Protein AF-A0A7J2LC03-F1 (afdb_monomer)

Radius of gyration: 24.91 Å; Cα contacts (8 Å, |Δi|>4): 578; chains: 1; bounding box: 57×40×74 Å

Foldseek 3Di:
DPQAAAEEEEQQDLDLVLSLVLVVLLVLLPHQAYEDACNNCVNPNLVSLLVSCVSPVPGAYEYAVQAQAPLLVSLLSNLVSPHQEYEYELNHDLVSLLNNCVNCVVSNHAYEYEPEPPPCSLVSLLVSVVSVHQEYEQEYEPVNVVVVDDSLVVLLSNVVRDDHAYEYDYLDALQCLLSSVVSRHRYYYDYCQQSVDPRNSVRSNSNSCCNRVSHRDDDPPSDDDDDQVVVQVVLVVDDPVVVCVVVVNDDDDPPDDDPPPPDDADAAEQEFEEEAPPLPRLLVSLVVDQQRHHYHYHHPPDDDDSDDDVSVVSNVVRD

Secondary structure (DSSP, 8-state):
-PPPPEEEEE---S-HHHHHHHHHHHHHTT--EEEE-HHHHHHHTTHHHHHHHHH-TTSEEEEEEEE-S-HHHHHHHHHHTT-SEEEEETTS-HHHHHHHHHHHHHHT-EEEEE-TT-SSHHHHHHHHHHTT-SEEEEE--HHHHHTT--HHHHHHHHHTT--S-EEEESS--TTTHHHHHHTT-SEEEESHHHHTSS-HHHHHHHHHHHHHHT-----SSS----SHHHHHHHHHHS-HHHHHHHTTT-S--SS---SSSS------EEEEE--TT--HHHHHHHHHSPTT-EEEEE-TT-SSPS--HHHHHHHHHH-

Nearest PDB structures (foldseek):
  3ajx-assembly1_B  TM=9.442E-01  e=6.068E-20  Mycobacterium gastri
  3f4w-assembly1_B  TM=9.497E-01  e=1.502E-18  Salmonella enterica subsp. enterica serovar Typhimurium
  1kv8-assembly1_B  TM=9.244E-01  e=3.150E-17  Escherichia coli
  1xby-assembly1_A  TM=9.068E-01  e=1.534E-17  Escherichia coli
  1so4-assembly1_B  TM=9.036E-01  e=1.007E-16  Escherichia coli

Mean predicted aligned error: 7.52 Å

Solvent-accessible surface area (backbone atoms only — not comparable to full-atom values): 17228 Å² total; per-residue (Å²): 130,87,79,77,69,40,38,30,38,38,38,73,28,71,46,65,70,63,37,54,55,49,50,53,33,24,46,75,18,61,40,58,30,43,27,46,16,48,54,23,38,72,60,55,38,65,56,46,45,36,52,49,31,69,76,40,74,92,49,53,27,32,34,37,67,56,38,57,62,62,23,38,61,55,39,46,54,43,34,79,29,52,25,43,29,38,28,29,33,54,73,30,51,70,66,32,53,40,42,21,40,54,34,19,62,78,67,72,27,41,37,32,32,35,37,44,92,38,92,56,46,54,69,46,50,47,51,43,54,74,60,60,48,57,31,41,28,49,32,40,48,73,70,46,41,74,73,67,53,56,54,64,61,52,41,38,63,33,52,79,64,48,86,66,52,30,30,39,38,61,78,42,37,31,50,48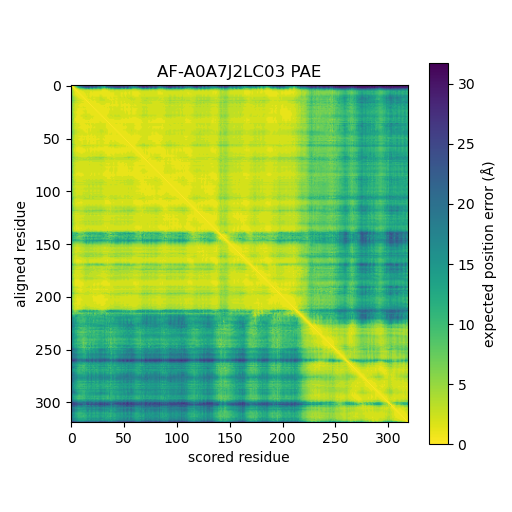,39,10,54,42,42,74,49,58,33,43,28,45,38,32,32,65,51,30,74,72,40,98,47,32,24,61,40,28,35,51,32,49,48,10,46,75,68,61,39,62,41,90,72,90,70,79,69,88,70,86,50,71,69,55,46,39,57,50,56,70,73,51,57,69,68,60,53,28,57,75,49,74,70,46,96,75,82,81,92,77,73,76,85,85,59,98,74,86,86,67,51,60,73,48,75,44,78,42,58,57,52,47,37,63,60,61,51,54,45,56,78,68,47,59,69,53,48,36,81,43,78,44,39,78,90,47,76,52,80,50,72,54,71,68,59,53,50,52,46,65,74,69,67

Structure (mmCIF, N/CA/C/O backbone):
data_AF-A0A7J2LC03-F1
#
_entry.id   AF-A0A7J2LC03-F1
#
loop_
_atom_site.group_PDB
_atom_site.id
_atom_site.type_symbol
_atom_site.label_atom_id
_atom_site.label_alt_id
_atom_site.label_comp_id
_atom_site.label_asym_id
_atom_site.label_entity_id
_atom_site.label_seq_id
_atom_site.pdbx_PDB_ins_code
_atom_site.Cartn_x
_atom_site.Cartn_y
_atom_site.Cartn_z
_atom_site.occupancy
_atom_site.B_iso_or_equiv
_atom_site.auth_seq_id
_atom_site.auth_comp_id
_atom_site.auth_asym_id
_atom_site.auth_atom_id
_atom_site.pdbx_PDB_model_num
ATOM 1 N N . MET A 1 1 ? 0.790 -9.195 28.779 1.00 36.09 1 MET A N 1
ATOM 2 C CA . MET A 1 1 ? 0.656 -10.021 27.559 1.00 36.09 1 MET A CA 1
ATOM 3 C C . MET A 1 1 ? 1.168 -9.187 26.401 1.00 36.09 1 MET A C 1
ATOM 5 O O . MET A 1 1 ? 0.648 -8.098 26.207 1.00 36.09 1 MET A O 1
ATOM 9 N N . THR A 1 2 ? 2.216 -9.620 25.704 1.00 47.66 2 THR A N 1
ATOM 10 C CA . THR A 1 2 ? 2.684 -8.946 24.484 1.00 47.66 2 THR A CA 1
ATOM 11 C C . THR A 1 2 ? 1.565 -9.006 23.441 1.00 47.66 2 THR A C 1
ATOM 13 O O . THR A 1 2 ? 1.059 -10.084 23.125 1.00 47.66 2 THR A O 1
ATOM 16 N N . LYS A 1 3 ? 1.089 -7.840 22.992 1.00 72.00 3 LYS A N 1
ATOM 17 C CA . LYS A 1 3 ? -0.001 -7.732 22.015 1.00 72.00 3 LYS A CA 1
ATOM 18 C C . LYS A 1 3 ? 0.497 -8.336 20.695 1.00 72.00 3 LYS A C 1
ATOM 20 O O . LYS A 1 3 ? 1.591 -8.003 20.252 1.00 72.00 3 LYS A O 1
ATOM 25 N N . LYS A 1 4 ? -0.248 -9.281 20.112 1.00 86.56 4 LYS A N 1
ATOM 26 C CA . LYS A 1 4 ? 0.136 -9.898 18.830 1.00 86.56 4 LYS A CA 1
ATOM 27 C C . LYS A 1 4 ? 0.029 -8.856 17.705 1.00 86.56 4 LYS A C 1
ATOM 29 O O . LYS A 1 4 ? -0.953 -8.112 17.714 1.00 86.56 4 LYS A O 1
ATOM 34 N N . PRO A 1 5 ? 0.972 -8.828 16.746 1.00 93.50 5 PRO A N 1
ATOM 35 C CA . PRO A 1 5 ? 0.904 -7.915 15.613 1.00 93.50 5 PRO A CA 1
ATOM 36 C C . PRO A 1 5 ? -0.294 -8.243 14.714 1.00 93.50 5 PRO A C 1
ATOM 38 O O . PRO A 1 5 ? -0.651 -9.413 14.507 1.00 93.50 5 PRO A O 1
ATOM 41 N N . ILE A 1 6 ? -0.894 -7.187 14.178 1.00 97.75 6 ILE A N 1
ATOM 42 C CA . ILE A 1 6 ? -2.095 -7.216 13.344 1.00 97.75 6 ILE A CA 1
ATOM 43 C C . ILE A 1 6 ? -1.678 -7.238 11.875 1.00 97.75 6 ILE A C 1
ATOM 45 O O . ILE A 1 6 ? -0.846 -6.444 11.447 1.00 97.75 6 ILE A O 1
ATOM 49 N N . LEU A 1 7 ? -2.258 -8.144 11.096 1.00 98.12 7 LEU A N 1
ATOM 50 C CA . LEU A 1 7 ? -2.158 -8.180 9.645 1.00 98.12 7 LEU A CA 1
ATOM 51 C C . LEU A 1 7 ? -3.421 -7.549 9.056 1.00 98.12 7 LEU A C 1
ATOM 53 O O . LEU A 1 7 ? -4.514 -8.114 9.148 1.00 98.12 7 LEU A O 1
ATOM 57 N N . GLN A 1 8 ? -3.248 -6.381 8.447 1.00 98.56 8 GLN A N 1
ATOM 58 C CA . GLN A 1 8 ? -4.288 -5.656 7.725 1.00 98.56 8 GLN A CA 1
ATOM 59 C C . GLN A 1 8 ? -4.117 -5.893 6.224 1.00 98.56 8 GLN A C 1
ATOM 61 O O . GLN A 1 8 ? -3.025 -5.715 5.682 1.00 98.56 8 GLN A O 1
ATOM 66 N N . VAL A 1 9 ? -5.190 -6.297 5.541 1.00 98.38 9 VAL A N 1
ATOM 67 C CA . VAL A 1 9 ? -5.164 -6.551 4.093 1.00 98.38 9 VAL A CA 1
ATOM 68 C C . VAL A 1 9 ? -5.850 -5.420 3.340 1.00 98.38 9 VAL A C 1
ATOM 70 O O . VAL A 1 9 ? -7.045 -5.193 3.521 1.00 98.38 9 VAL A O 1
ATOM 73 N N . ALA A 1 10 ? -5.091 -4.746 2.473 1.00 97.62 10 ALA A N 1
ATOM 74 C CA . ALA A 1 10 ? -5.561 -3.630 1.653 1.00 97.62 10 ALA A CA 1
ATOM 75 C C . ALA A 1 10 ? -6.234 -4.123 0.367 1.00 97.62 10 ALA A C 1
ATOM 77 O O . ALA A 1 10 ? -5.581 -4.654 -0.536 1.00 97.62 10 ALA A O 1
ATOM 78 N N . LEU A 1 11 ? -7.554 -3.944 0.276 1.00 97.31 11 LEU A N 1
ATOM 79 C CA . LEU A 1 11 ? -8.386 -4.354 -0.856 1.00 97.31 11 LEU A CA 1
ATOM 80 C C . LEU A 1 11 ? -8.409 -3.269 -1.946 1.00 97.31 11 LEU A C 1
ATOM 82 O O . LEU A 1 11 ? -9.456 -2.702 -2.260 1.00 97.31 11 LEU A O 1
ATOM 86 N N . ASP A 1 12 ? -7.250 -3.007 -2.553 1.00 94.38 12 ASP A N 1
ATOM 87 C CA . ASP A 1 12 ? -7.073 -2.032 -3.643 1.00 94.38 12 ASP A CA 1
ATOM 88 C C . ASP A 1 12 ? -7.632 -2.537 -4.986 1.00 94.38 12 ASP A C 1
ATOM 90 O O . ASP A 1 12 ? -6.906 -2.833 -5.940 1.00 94.38 12 ASP A O 1
ATOM 94 N N . PHE A 1 13 ? -8.955 -2.644 -5.062 1.00 94.12 13 PHE A N 1
ATOM 95 C CA . PHE A 1 13 ? -9.696 -3.051 -6.253 1.00 94.12 13 PHE A CA 1
ATOM 96 C C . PHE A 1 13 ? -10.533 -1.903 -6.807 1.00 94.12 13 PHE A C 1
ATOM 98 O O . PHE A 1 13 ? -10.858 -0.962 -6.103 1.00 94.12 13 PHE A O 1
ATOM 105 N N . LEU A 1 14 ? -10.937 -2.005 -8.072 1.00 94.75 14 LEU A N 1
ATOM 106 C CA . LEU A 1 14 ? -11.974 -1.134 -8.645 1.00 94.75 14 LEU A CA 1
ATOM 107 C C . LEU A 1 14 ? -13.354 -1.802 -8.668 1.00 94.75 14 LEU A C 1
ATOM 109 O O . LEU A 1 14 ? -14.336 -1.154 -9.000 1.00 94.75 14 LEU A O 1
ATOM 113 N N . ASN A 1 15 ? -13.416 -3.101 -8.371 1.00 96.12 15 ASN A N 1
ATOM 114 C CA . ASN A 1 15 ? -14.623 -3.909 -8.468 1.00 96.12 15 ASN A CA 1
ATOM 115 C C . ASN A 1 15 ? -14.920 -4.576 -7.124 1.00 96.12 15 ASN A C 1
ATOM 117 O O . ASN A 1 15 ? -14.110 -5.369 -6.630 1.00 96.12 15 ASN A O 1
ATOM 121 N N . LEU A 1 16 ? -16.102 -4.296 -6.579 1.00 96.38 16 LEU A N 1
ATOM 122 C CA . LEU A 1 16 ? -16.525 -4.783 -5.267 1.00 96.38 16 LEU A CA 1
ATOM 123 C C . LEU A 1 16 ? -16.596 -6.312 -5.163 1.00 96.38 16 LEU A C 1
ATOM 125 O O . LEU A 1 16 ? -16.153 -6.885 -4.170 1.00 96.38 16 LEU A O 1
ATOM 129 N N . HIS A 1 17 ? -17.101 -6.996 -6.192 1.00 96.75 17 HIS A N 1
ATOM 130 C CA . HIS A 1 17 ? -17.241 -8.456 -6.159 1.00 96.75 17 HIS A CA 1
ATOM 131 C C . HIS A 1 17 ? -15.881 -9.154 -6.005 1.00 96.75 17 HIS A C 1
ATOM 133 O O . HIS A 1 17 ? -15.729 -10.074 -5.202 1.00 96.75 17 HIS A O 1
ATOM 139 N N . ARG A 1 18 ? -14.863 -8.687 -6.740 1.00 96.25 18 ARG A N 1
ATOM 140 C CA . ARG A 1 18 ? -13.489 -9.193 -6.601 1.00 96.25 18 ARG A CA 1
ATOM 141 C C . ARG A 1 18 ? -12.902 -8.898 -5.222 1.00 96.25 18 ARG A C 1
ATOM 143 O O . ARG A 1 18 ? -12.261 -9.777 -4.654 1.00 96.25 18 ARG A O 1
ATOM 150 N N . ALA A 1 19 ? -13.152 -7.706 -4.679 1.00 97.62 19 ALA A N 1
ATOM 151 C CA . ALA A 1 19 ? -12.702 -7.345 -3.338 1.00 97.62 19 ALA A CA 1
ATOM 152 C C . ALA A 1 19 ? -13.296 -8.268 -2.261 1.00 97.62 19 ALA A C 1
ATOM 154 O O . ALA A 1 19 ? -12.553 -8.765 -1.421 1.00 97.62 19 ALA A O 1
ATOM 155 N N . ILE A 1 20 ? -14.602 -8.560 -2.317 1.00 98.12 20 ILE A N 1
ATOM 156 C CA . ILE A 1 20 ? -15.274 -9.458 -1.359 1.00 98.12 20 ILE A CA 1
ATOM 157 C C . ILE A 1 20 ? -14.731 -10.889 -1.460 1.00 98.12 20 ILE A C 1
ATOM 159 O O . ILE A 1 20 ? -14.470 -11.521 -0.434 1.00 98.12 20 ILE A O 1
ATOM 163 N N . GLN A 1 21 ? -14.527 -11.400 -2.678 1.00 97.62 21 GLN A N 1
ATOM 164 C CA . GLN A 1 21 ? -13.946 -12.731 -2.875 1.00 97.62 21 GLN A CA 1
ATOM 165 C C . GLN A 1 21 ? -12.546 -12.820 -2.253 1.00 97.62 21 GLN A C 1
ATOM 167 O O . GLN A 1 21 ? -12.267 -13.749 -1.496 1.00 97.62 21 GLN A O 1
ATOM 172 N N . LEU A 1 22 ? -11.691 -11.826 -2.508 1.00 97.75 22 LEU A N 1
ATOM 173 C CA . LEU A 1 22 ? -10.344 -11.815 -1.950 1.00 97.75 22 LEU A CA 1
ATOM 174 C C . LEU A 1 22 ? -10.340 -11.623 -0.431 1.00 97.75 22 LEU A C 1
ATOM 176 O O . LEU A 1 22 ? -9.562 -12.269 0.263 1.00 97.75 22 LEU A O 1
ATOM 180 N N . ALA A 1 23 ? -11.224 -10.780 0.099 1.00 98.19 23 ALA A N 1
ATOM 181 C CA . ALA A 1 23 ? -11.387 -10.591 1.536 1.00 98.19 23 ALA A CA 1
ATOM 182 C C . ALA A 1 23 ? -11.696 -11.916 2.250 1.00 98.19 23 ALA A C 1
ATOM 184 O O . ALA A 1 23 ? -11.106 -12.213 3.287 1.00 98.19 23 ALA A O 1
ATOM 185 N N . LYS A 1 24 ? -12.557 -12.755 1.659 1.00 98.31 24 LYS A N 1
ATOM 186 C CA . LYS A 1 24 ? -12.867 -14.091 2.186 1.00 98.31 24 LYS A CA 1
ATOM 187 C C . LYS A 1 24 ? -11.626 -14.985 2.245 1.00 98.31 24 LYS A C 1
ATOM 189 O O . LYS A 1 24 ? -11.410 -15.666 3.246 1.00 98.31 24 LYS A O 1
ATOM 194 N N . GLU A 1 25 ? -10.822 -14.993 1.186 1.00 98.19 25 GLU A N 1
ATOM 195 C CA . GLU A 1 25 ? -9.586 -15.783 1.112 1.00 98.19 25 GLU A CA 1
ATOM 196 C C . GLU A 1 25 ? -8.531 -15.281 2.104 1.00 98.19 25 GLU A C 1
ATOM 198 O O . GLU A 1 25 ? -7.936 -16.080 2.827 1.00 98.19 25 GLU A O 1
ATOM 203 N N . ALA A 1 26 ? -8.354 -13.964 2.200 1.00 98.12 26 ALA A N 1
ATOM 204 C CA . ALA A 1 26 ? -7.443 -13.330 3.145 1.00 98.12 26 ALA A CA 1
ATOM 205 C C . ALA A 1 26 ? -7.820 -13.641 4.603 1.00 98.12 26 ALA A C 1
ATOM 207 O O . ALA A 1 26 ? -6.971 -14.059 5.389 1.00 98.12 26 ALA A O 1
ATOM 208 N N . LEU A 1 27 ? -9.101 -13.526 4.968 1.00 98.38 27 LEU A N 1
ATOM 209 C CA . LEU A 1 27 ? -9.571 -13.897 6.307 1.00 98.38 27 LEU A CA 1
ATOM 210 C C . LEU A 1 27 ? -9.355 -15.384 6.600 1.00 98.38 27 LEU A C 1
ATOM 212 O O . LEU A 1 27 ? -8.884 -15.732 7.681 1.00 98.38 27 LEU A O 1
ATOM 216 N N . ALA A 1 28 ? -9.623 -16.265 5.631 1.00 98.00 28 ALA A N 1
ATOM 217 C CA . ALA A 1 28 ? -9.339 -17.694 5.773 1.00 98.00 28 ALA A CA 1
ATOM 218 C C . ALA A 1 28 ? -7.841 -17.983 5.974 1.00 98.00 28 ALA A C 1
ATOM 220 O O . ALA A 1 28 ? -7.495 -18.993 6.584 1.00 98.00 28 ALA A O 1
ATOM 221 N N . GLY A 1 29 ? -6.967 -17.100 5.481 1.00 97.06 29 GLY A N 1
ATOM 222 C CA . GLY A 1 29 ? -5.522 -17.176 5.672 1.00 97.06 29 GLY A CA 1
ATOM 223 C C . GLY A 1 29 ? -4.995 -16.484 6.933 1.00 97.06 29 GLY A C 1
ATOM 224 O O . GLY A 1 29 ? -3.791 -16.505 7.180 1.00 97.06 29 GLY A O 1
ATOM 225 N N . GLY A 1 30 ? -5.870 -15.886 7.747 1.00 97.31 30 GLY A N 1
ATOM 226 C CA . GLY A 1 30 ? -5.503 -15.288 9.032 1.00 97.31 30 GLY A CA 1
ATOM 227 C C . GLY A 1 30 ? -5.242 -13.781 9.009 1.00 97.31 30 GLY A C 1
ATOM 228 O O . GLY A 1 30 ? -4.534 -13.289 9.889 1.00 97.31 30 GLY A O 1
ATOM 229 N N . ALA A 1 31 ? -5.790 -13.051 8.031 1.00 98.00 31 ALA A N 1
ATOM 230 C CA . ALA A 1 31 ? -5.913 -11.596 8.129 1.00 98.00 31 ALA A CA 1
ATOM 231 C C . ALA A 1 31 ? -6.771 -11.215 9.347 1.00 98.00 31 ALA A C 1
ATOM 233 O O . ALA A 1 31 ? -7.794 -11.849 9.606 1.00 98.00 31 ALA A O 1
ATOM 234 N N . ASP A 1 32 ? -6.370 -10.176 10.079 1.00 98.38 32 ASP A N 1
ATOM 235 C CA . ASP A 1 32 ? -7.137 -9.687 11.227 1.00 98.38 32 ASP A CA 1
ATOM 236 C C . ASP A 1 32 ? -8.079 -8.556 10.797 1.00 98.38 32 ASP A C 1
ATOM 238 O O . ASP A 1 32 ? -9.241 -8.527 11.204 1.00 98.38 32 ASP A O 1
ATOM 242 N N . TRP A 1 33 ? -7.576 -7.625 9.977 1.00 98.62 33 TRP A N 1
ATOM 243 C CA . TRP A 1 33 ? -8.297 -6.429 9.535 1.00 98.62 33 TRP A CA 1
ATOM 244 C C . TRP A 1 33 ? -8.428 -6.397 8.013 1.00 98.62 33 TRP A C 1
ATOM 246 O O . TRP A 1 33 ? -7.519 -6.807 7.283 1.00 98.62 33 TRP A O 1
ATOM 256 N N . LEU A 1 34 ? -9.550 -5.864 7.534 1.00 98.75 34 LEU A N 1
ATOM 257 C CA . LEU A 1 34 ? -9.793 -5.619 6.116 1.00 98.75 34 LEU A CA 1
ATOM 258 C C . LEU A 1 34 ? -9.847 -4.121 5.856 1.00 98.75 34 LEU A C 1
ATOM 260 O O . LEU A 1 34 ? -10.650 -3.410 6.454 1.00 98.75 34 LEU A O 1
ATOM 264 N N . GLU A 1 35 ? -9.024 -3.651 4.933 1.00 98.75 35 GLU A N 1
ATOM 265 C CA . GLU A 1 35 ? -9.023 -2.263 4.501 1.00 98.75 35 GLU A CA 1
ATOM 266 C C . GLU A 1 35 ? -9.737 -2.132 3.156 1.00 98.75 35 GLU A C 1
ATOM 268 O O . GLU A 1 35 ? -9.350 -2.736 2.154 1.00 98.75 35 GLU A O 1
ATOM 273 N N . VAL A 1 36 ? -10.788 -1.317 3.136 1.00 98.62 36 VAL A N 1
ATOM 274 C CA . VAL A 1 36 ? -11.456 -0.870 1.916 1.00 98.62 36 VAL A CA 1
ATOM 275 C C . VAL A 1 36 ? -10.589 0.233 1.320 1.00 98.62 36 VAL A C 1
ATOM 277 O O . VAL A 1 36 ? -10.668 1.385 1.745 1.00 98.62 36 VAL A O 1
ATOM 280 N N . GLY A 1 37 ? -9.726 -0.146 0.377 1.00 97.31 37 GLY A N 1
ATOM 281 C CA . GLY A 1 37 ? -8.712 0.744 -0.187 1.00 97.31 37 GLY A CA 1
ATOM 282 C C . GLY A 1 37 ? -9.309 1.966 -0.891 1.00 97.31 37 GLY A C 1
ATOM 283 O O . GLY A 1 37 ? -10.418 1.908 -1.441 1.00 97.31 37 GLY A O 1
ATOM 284 N N . THR A 1 38 ? -8.546 3.064 -0.955 1.00 96.81 38 THR A N 1
ATOM 285 C CA . THR A 1 38 ? -8.964 4.293 -1.655 1.00 96.81 38 THR A CA 1
ATOM 286 C C . THR A 1 38 ? -9.511 4.046 -3.077 1.00 96.81 38 THR A C 1
ATOM 288 O O . THR A 1 38 ? -10.525 4.658 -3.426 1.00 96.81 38 THR A O 1
ATOM 291 N N . PRO A 1 39 ? -8.911 3.187 -3.938 1.00 96.62 39 PRO A N 1
ATOM 292 C CA . PRO A 1 39 ? -9.437 2.938 -5.285 1.00 96.62 39 PRO A CA 1
ATOM 293 C C . PRO A 1 39 ? -10.841 2.327 -5.278 1.00 96.62 39 PRO A C 1
ATOM 295 O O . PRO A 1 39 ? -11.667 2.682 -6.118 1.00 96.62 39 PRO A O 1
ATOM 298 N N . LEU A 1 40 ? -11.121 1.448 -4.313 1.00 97.94 40 LEU A N 1
ATOM 299 C CA . LEU A 1 40 ? -12.405 0.768 -4.203 1.00 97.94 40 LEU A CA 1
ATOM 300 C C . LEU A 1 40 ? -13.486 1.738 -3.741 1.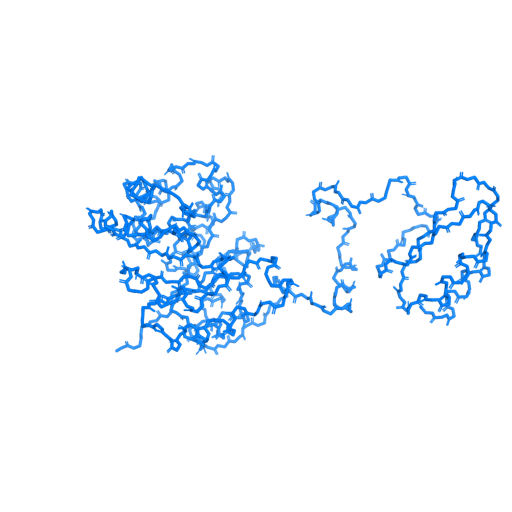00 97.94 40 LEU A C 1
ATOM 302 O O . LEU A 1 40 ? -14.552 1.804 -4.351 1.00 97.94 40 LEU A O 1
ATOM 306 N N . ILE A 1 41 ? -13.171 2.551 -2.729 1.00 98.50 41 ILE A N 1
ATOM 307 C CA . ILE A 1 41 ? -14.049 3.624 -2.250 1.00 98.50 41 ILE A CA 1
ATOM 308 C C . ILE A 1 41 ? -14.350 4.623 -3.371 1.00 98.50 41 ILE A C 1
ATOM 310 O O . ILE A 1 41 ? -15.496 5.022 -3.546 1.00 98.50 41 ILE A O 1
ATOM 314 N N . LYS A 1 42 ? -13.351 5.018 -4.166 1.00 98.06 42 LYS A N 1
ATOM 315 C CA . LYS A 1 42 ? -13.555 5.965 -5.276 1.00 98.06 42 LYS A CA 1
ATOM 316 C C . LYS A 1 42 ? -14.376 5.383 -6.426 1.00 98.06 42 LYS A C 1
ATOM 318 O O . LYS A 1 42 ? -15.052 6.139 -7.115 1.00 98.06 42 LYS A O 1
ATOM 323 N N . SER A 1 43 ? -14.304 4.071 -6.642 1.00 97.69 43 SER A N 1
ATOM 324 C CA . SER A 1 43 ? -15.034 3.383 -7.712 1.00 97.69 43 SER A CA 1
ATOM 325 C C . SER A 1 43 ? -16.495 3.108 -7.334 1.00 97.69 43 SER A C 1
ATOM 327 O O . SER A 1 43 ? -17.402 3.373 -8.116 1.00 97.69 43 SER A O 1
ATOM 329 N N . GLU A 1 44 ? -16.729 2.614 -6.115 1.00 97.94 44 GLU A N 1
ATOM 330 C CA . GLU A 1 44 ? -18.021 2.055 -5.676 1.00 97.94 44 GLU A CA 1
ATOM 331 C C . GLU A 1 44 ? -18.720 2.923 -4.607 1.00 97.94 44 GLU A C 1
ATOM 333 O O . GLU A 1 44 ? -19.844 2.647 -4.175 1.00 97.94 44 GLU A O 1
ATOM 338 N N . GLY A 1 45 ? -18.049 3.973 -4.131 1.00 97.94 45 GLY A N 1
ATOM 339 C CA . GLY A 1 45 ? -18.509 4.817 -3.036 1.00 97.94 45 GLY A CA 1
ATOM 340 C C . GLY A 1 45 ? -18.588 4.075 -1.700 1.00 97.94 45 GLY A C 1
ATOM 341 O O . GLY A 1 45 ? -17.989 3.023 -1.472 1.00 97.94 45 GLY A O 1
ATOM 342 N N . MET A 1 46 ? -19.401 4.618 -0.794 1.00 98.25 46 MET A N 1
ATOM 343 C CA . MET A 1 46 ? -19.611 4.050 0.544 1.00 98.25 46 MET A CA 1
ATOM 344 C C . MET A 1 46 ? -20.307 2.685 0.537 1.00 98.25 46 MET A C 1
ATOM 346 O O . MET A 1 46 ? -20.296 1.981 1.546 1.00 98.25 46 MET A O 1
ATOM 350 N N . SER A 1 47 ? -20.911 2.292 -0.589 1.00 98.19 47 SER A N 1
ATOM 351 C CA . SER A 1 47 ? -21.492 0.958 -0.749 1.00 98.19 47 SER A CA 1
ATOM 352 C C . SER A 1 47 ? -20.440 -0.140 -0.605 1.00 98.19 47 SER A C 1
ATOM 354 O O . SER A 1 47 ? -20.763 -1.197 -0.072 1.00 98.19 47 SER A O 1
ATOM 356 N N . ALA A 1 48 ? -19.177 0.123 -0.963 1.00 98.44 48 ALA A N 1
ATOM 357 C CA . ALA A 1 48 ? -18.094 -0.828 -0.726 1.00 98.44 48 ALA A CA 1
ATOM 358 C C . ALA A 1 48 ? -17.939 -1.175 0.762 1.00 98.44 48 ALA A C 1
ATOM 360 O O . ALA A 1 48 ? -17.867 -2.349 1.116 1.00 98.44 48 ALA A O 1
ATOM 361 N N . ILE A 1 49 ? -17.954 -0.164 1.637 1.00 98.75 49 ILE A N 1
ATOM 362 C CA . ILE A 1 49 ? -17.843 -0.357 3.090 1.00 98.75 49 ILE A CA 1
ATOM 363 C C . ILE A 1 49 ? -19.068 -1.119 3.614 1.00 98.75 49 ILE A C 1
ATOM 365 O O . ILE A 1 49 ? -18.912 -2.090 4.352 1.00 98.75 49 ILE A O 1
ATOM 369 N N . ARG A 1 50 ? -20.279 -0.740 3.177 1.00 98.75 50 ARG A N 1
ATOM 370 C CA . ARG A 1 50 ? -21.534 -1.378 3.621 1.00 98.75 50 ARG A CA 1
ATOM 371 C C . ARG A 1 50 ? -21.598 -2.856 3.257 1.00 98.75 50 ARG A C 1
ATOM 373 O O . ARG A 1 50 ? -21.944 -3.680 4.101 1.00 98.75 50 ARG A O 1
ATOM 380 N N . GLU A 1 51 ? -21.256 -3.201 2.020 1.00 98.69 51 GLU A N 1
ATOM 381 C CA . GLU A 1 51 ? -21.304 -4.590 1.561 1.00 98.69 51 GLU A CA 1
ATOM 382 C C . GLU A 1 51 ? -20.188 -5.438 2.184 1.00 98.69 51 GLU A C 1
ATOM 384 O O . GLU A 1 51 ? -20.435 -6.589 2.541 1.00 98.69 51 GLU A O 1
ATOM 389 N N . ILE A 1 52 ? -18.993 -4.877 2.414 1.00 98.50 52 ILE A N 1
ATOM 390 C CA . ILE A 1 52 ? -17.929 -5.578 3.152 1.00 98.50 52 ILE A CA 1
ATOM 391 C C . ILE A 1 52 ? -18.344 -5.796 4.614 1.00 98.50 52 ILE A C 1
ATOM 393 O O . ILE A 1 52 ? -18.212 -6.914 5.107 1.00 98.50 52 ILE A O 1
ATOM 397 N N . ARG A 1 53 ? -18.933 -4.798 5.292 1.00 98.62 53 ARG A N 1
ATOM 398 C CA . ARG A 1 53 ? -19.493 -4.966 6.649 1.00 98.62 53 ARG A CA 1
ATOM 399 C C . ARG A 1 53 ? -20.568 -6.043 6.690 1.00 98.62 53 ARG A C 1
ATOM 401 O O . ARG A 1 53 ? -20.566 -6.875 7.592 1.00 98.62 53 ARG A O 1
ATOM 408 N N . LYS A 1 54 ? -21.471 -6.056 5.711 1.00 98.56 54 LYS A N 1
ATOM 409 C CA . LYS A 1 54 ? -22.520 -7.074 5.601 1.00 98.56 54 LYS A CA 1
ATOM 410 C C . LYS A 1 54 ? -21.944 -8.478 5.402 1.00 98.56 54 LYS A C 1
ATOM 412 O O . LYS A 1 54 ? -22.450 -9.424 5.998 1.00 98.56 54 LYS A O 1
ATOM 417 N N . ALA A 1 55 ? -20.902 -8.618 4.583 1.00 98.31 55 ALA A N 1
ATOM 418 C CA . ALA A 1 55 ? -20.242 -9.897 4.334 1.00 98.31 55 ALA A CA 1
ATOM 419 C C . ALA A 1 55 ? -19.399 -10.381 5.530 1.00 98.31 55 ALA A C 1
ATOM 421 O O . ALA A 1 55 ? -19.322 -11.586 5.772 1.00 98.31 55 ALA A O 1
ATOM 422 N N . PHE A 1 56 ? -18.795 -9.459 6.287 1.00 98.25 56 PHE A N 1
ATOM 423 C CA . PHE A 1 56 ? -17.845 -9.752 7.365 1.00 98.25 56 PHE A CA 1
ATOM 424 C C . PHE A 1 56 ? -18.179 -8.962 8.650 1.00 98.25 56 PHE A C 1
ATOM 426 O O . PHE A 1 56 ? -17.418 -8.088 9.067 1.00 98.25 56 PHE A O 1
ATOM 433 N N . PRO A 1 57 ? -19.310 -9.262 9.321 1.00 97.81 57 PRO A N 1
ATOM 434 C CA . PRO A 1 57 ? -19.840 -8.434 10.410 1.00 97.81 57 PRO A CA 1
ATOM 435 C C . PRO A 1 57 ? -18.937 -8.358 11.645 1.00 97.81 57 PRO A C 1
ATOM 437 O O . PRO A 1 57 ? -18.975 -7.355 12.348 1.00 97.81 57 PRO A O 1
ATOM 440 N N . ASN A 1 58 ? -18.109 -9.378 11.884 1.00 96.75 58 ASN A N 1
ATOM 441 C CA . ASN A 1 58 ? -17.246 -9.488 13.068 1.00 96.75 58 ASN A CA 1
ATOM 442 C C . ASN A 1 58 ? -15.784 -9.099 12.800 1.00 96.75 58 ASN A C 1
ATOM 444 O O . ASN A 1 58 ? -14.929 -9.286 13.662 1.00 96.75 58 ASN A O 1
ATOM 448 N N . THR A 1 59 ? -15.481 -8.621 11.596 1.00 98.25 59 THR A N 1
ATOM 449 C CA . THR A 1 59 ? -14.125 -8.245 11.194 1.00 98.25 59 THR A CA 1
ATOM 450 C C . THR A 1 59 ? -13.935 -6.745 11.366 1.00 98.25 59 THR A C 1
ATOM 452 O O . THR A 1 59 ? -14.859 -5.977 11.100 1.00 98.25 59 THR A O 1
ATOM 455 N N . THR A 1 60 ? -12.741 -6.322 11.783 1.00 98.69 60 THR A N 1
ATOM 456 C CA . THR A 1 60 ? -12.398 -4.898 11.802 1.00 98.69 60 THR A CA 1
ATOM 457 C C . THR A 1 60 ? -12.264 -4.373 10.375 1.00 98.69 60 THR A C 1
ATOM 459 O O . THR A 1 60 ? -11.493 -4.921 9.581 1.00 98.69 60 THR A O 1
ATOM 462 N N . ILE A 1 61 ? -12.999 -3.310 10.059 1.00 98.88 61 ILE A N 1
ATOM 463 C CA . ILE A 1 61 ? -13.006 -2.671 8.744 1.00 98.88 61 ILE A CA 1
ATOM 464 C C . ILE A 1 61 ? -12.344 -1.305 8.831 1.00 98.88 61 ILE A C 1
ATOM 466 O O . ILE A 1 61 ? -12.801 -0.419 9.554 1.00 98.88 61 ILE A O 1
ATOM 470 N N . VAL A 1 62 ? -11.295 -1.133 8.035 1.00 98.88 62 VAL A N 1
ATOM 471 C CA . VAL A 1 62 ? -10.590 0.131 7.846 1.00 98.88 62 VAL A CA 1
ATOM 472 C C . VAL A 1 62 ? -11.086 0.773 6.553 1.00 98.88 62 VAL A C 1
ATOM 474 O O . VAL A 1 62 ? -11.054 0.148 5.497 1.00 98.88 62 VAL A O 1
ATOM 477 N N . ALA A 1 63 ? -11.567 2.009 6.612 1.00 98.75 63 ALA A N 1
ATOM 478 C CA . ALA A 1 63 ? -11.916 2.793 5.434 1.00 98.75 63 ALA A CA 1
ATOM 479 C C . ALA A 1 63 ? -10.746 3.704 5.062 1.00 98.75 63 ALA A C 1
ATOM 481 O O . ALA A 1 63 ? -10.488 4.703 5.738 1.00 98.75 63 ALA A O 1
ATOM 482 N N . ASP A 1 64 ? -10.057 3.384 3.967 1.00 98.38 64 ASP A N 1
ATOM 483 C CA . ASP A 1 64 ? -8.925 4.167 3.477 1.00 98.38 64 ASP A CA 1
ATOM 484 C C . ASP A 1 64 ? -9.395 5.388 2.670 1.00 98.38 64 ASP A C 1
ATOM 486 O O . ASP A 1 64 ? -9.196 5.498 1.455 1.00 98.38 64 ASP A O 1
ATOM 490 N N . MET A 1 65 ? -10.083 6.299 3.366 1.00 98.31 65 MET A N 1
ATOM 491 C CA . MET A 1 65 ? -10.687 7.504 2.792 1.00 98.31 65 MET A CA 1
ATOM 492 C C . MET A 1 65 ? -9.634 8.463 2.230 1.00 98.31 65 MET A C 1
ATOM 494 O O . MET A 1 65 ? -9.897 9.153 1.245 1.00 98.31 65 MET A O 1
ATOM 498 N N . LYS A 1 66 ? -8.436 8.489 2.837 1.00 97.19 66 LYS A N 1
ATOM 499 C CA . LYS A 1 66 ? -7.403 9.510 2.589 1.00 97.19 66 LYS A CA 1
ATOM 500 C C . LYS A 1 66 ? -7.990 10.917 2.661 1.00 97.19 66 LYS A C 1
ATOM 502 O O . LYS A 1 66 ? -7.698 11.770 1.821 1.00 97.19 66 LYS A O 1
ATOM 507 N N . THR A 1 67 ? -8.815 11.136 3.683 1.00 98.06 67 THR A N 1
ATOM 508 C CA . THR A 1 67 ? -9.459 12.418 3.950 1.00 98.06 67 THR A CA 1
ATOM 509 C C . THR A 1 67 ? -8.406 13.517 4.018 1.00 98.06 67 THR A C 1
ATOM 511 O O . THR A 1 67 ? -7.421 13.398 4.750 1.00 98.06 67 THR A O 1
ATOM 514 N N . MET A 1 68 ? -8.603 14.563 3.219 1.00 98.19 68 MET A N 1
ATOM 515 C CA . MET A 1 68 ? -7.714 15.728 3.153 1.00 98.19 68 MET A CA 1
ATOM 516 C C . MET A 1 68 ? -8.378 16.985 3.720 1.00 98.19 68 MET A C 1
ATOM 518 O O . MET A 1 68 ? -7.691 17.869 4.223 1.00 98.19 68 MET A O 1
ATOM 522 N N . ASP A 1 69 ? -9.705 17.048 3.647 1.00 97.31 69 ASP A N 1
ATOM 523 C CA . ASP A 1 69 ? -10.540 18.142 4.131 1.00 97.31 69 ASP A CA 1
ATOM 524 C C . ASP A 1 69 ? -11.883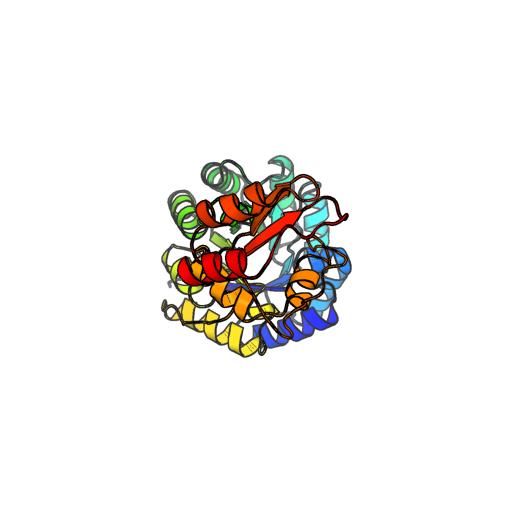 17.575 4.627 1.00 97.31 69 ASP A C 1
ATOM 526 O O . ASP A 1 69 ? -12.171 16.398 4.411 1.00 97.31 69 ASP A O 1
ATOM 530 N N . LEU A 1 70 ? -12.699 18.392 5.299 1.00 96.25 70 LEU A N 1
ATOM 531 C CA . LEU A 1 70 ? -14.024 18.020 5.811 1.00 96.25 70 LEU A CA 1
ATOM 532 C C . LEU A 1 70 ? -13.984 16.788 6.731 1.00 96.25 70 LEU A C 1
ATOM 534 O O . LEU A 1 70 ? -14.815 15.880 6.625 1.00 96.25 70 LEU A O 1
ATOM 538 N N . GLY A 1 71 ? -13.025 16.781 7.663 1.00 97.00 71 GLY A N 1
ATOM 539 C CA . GLY A 1 71 ? -12.696 15.641 8.522 1.00 97.00 71 GLY A CA 1
ATOM 540 C C . GLY A 1 71 ? -13.912 15.017 9.201 1.00 97.00 71 GLY A C 1
ATOM 541 O O . GLY A 1 71 ? -14.097 13.802 9.157 1.00 97.00 71 GLY A O 1
ATOM 542 N N . ARG A 1 72 ? -14.804 15.846 9.754 1.00 98.31 72 ARG A N 1
ATOM 543 C CA . ARG A 1 72 ? -16.048 15.365 10.366 1.00 98.31 72 ARG A CA 1
ATOM 544 C C . ARG A 1 72 ? -16.974 14.662 9.373 1.00 98.31 72 ARG A C 1
ATOM 546 O O . ARG A 1 72 ? -17.504 13.602 9.697 1.00 98.31 72 ARG A O 1
ATOM 553 N N . VAL A 1 73 ? -17.196 15.250 8.197 1.00 97.94 73 VAL A N 1
ATOM 554 C CA . VAL A 1 73 ? -18.175 14.753 7.217 1.00 97.94 73 VAL A CA 1
ATOM 555 C C . VAL A 1 73 ? -17.736 13.407 6.650 1.00 97.94 73 VAL A C 1
ATOM 557 O O . VAL A 1 73 ? -18.544 12.480 6.583 1.00 97.94 73 VAL A O 1
ATOM 560 N N . GLU A 1 74 ? -16.464 13.274 6.271 1.00 98.38 74 GLU A N 1
ATOM 561 C CA . GLU A 1 74 ? -15.958 12.023 5.703 1.00 98.38 74 GLU A CA 1
ATOM 562 C C . GLU A 1 74 ? -15.899 10.894 6.740 1.00 98.38 74 GLU A C 1
ATOM 564 O O . GLU A 1 74 ? -16.306 9.768 6.441 1.00 98.38 74 GLU A O 1
ATOM 569 N N . VAL A 1 75 ? -15.484 11.193 7.979 1.00 98.62 75 VAL A N 1
ATOM 570 C CA . VAL A 1 75 ? -15.481 10.209 9.075 1.00 98.62 75 VAL A CA 1
ATOM 571 C C . VAL A 1 75 ? -16.892 9.757 9.418 1.00 98.62 75 VAL A C 1
ATOM 573 O O . VAL A 1 75 ? -17.138 8.557 9.525 1.00 98.62 75 VAL A O 1
ATOM 576 N N . GLU A 1 76 ? -17.839 10.688 9.543 1.00 98.44 76 GLU A N 1
ATOM 577 C CA . GLU A 1 76 ? -19.242 10.361 9.791 1.00 98.44 76 GLU A CA 1
ATOM 578 C C . GLU A 1 76 ? -19.803 9.441 8.700 1.00 98.44 76 GLU A C 1
ATOM 580 O O . GLU A 1 76 ? -20.470 8.446 8.993 1.00 98.44 76 GLU A O 1
ATOM 585 N N . MET A 1 77 ? -19.517 9.756 7.437 1.00 98.25 77 MET A N 1
ATOM 586 C CA . MET A 1 77 ? -19.988 8.984 6.295 1.00 98.25 77 MET A CA 1
ATOM 587 C C . MET A 1 77 ? -19.428 7.554 6.296 1.00 98.25 77 MET A C 1
ATOM 589 O O . MET A 1 77 ? -20.184 6.599 6.073 1.00 98.25 77 MET A O 1
ATOM 593 N N . ALA A 1 78 ? -18.130 7.394 6.562 1.00 98.62 78 ALA A N 1
ATOM 594 C CA . ALA A 1 78 ? -17.469 6.094 6.614 1.00 98.62 78 ALA A CA 1
ATOM 595 C C . ALA A 1 78 ? -17.933 5.264 7.824 1.00 98.62 78 ALA A C 1
ATOM 597 O O . ALA A 1 78 ? -18.318 4.102 7.660 1.00 98.62 78 ALA A O 1
ATOM 598 N N . ALA A 1 79 ? -17.991 5.868 9.015 1.00 98.50 79 ALA A N 1
ATOM 599 C CA . ALA A 1 79 ? -18.417 5.204 10.247 1.00 98.50 79 ALA A CA 1
ATOM 600 C C . ALA A 1 79 ? -19.874 4.722 10.159 1.00 98.50 79 ALA A C 1
ATOM 602 O O . ALA A 1 79 ? -20.156 3.546 10.386 1.00 98.50 79 ALA A O 1
ATOM 603 N N . LYS A 1 80 ? -20.805 5.574 9.695 1.00 98.38 80 LYS A N 1
ATOM 604 C CA . LYS A 1 80 ? -22.211 5.181 9.450 1.00 98.38 80 LYS A CA 1
ATOM 605 C C . LYS A 1 80 ? -22.357 4.072 8.408 1.00 98.38 80 LYS A C 1
ATOM 607 O O . LYS A 1 80 ? -23.368 3.374 8.385 1.00 98.38 80 LYS A O 1
ATOM 612 N N . SER A 1 81 ? -21.372 3.922 7.527 1.00 98.56 81 SER A N 1
ATOM 613 C CA . SER A 1 81 ? -21.344 2.865 6.513 1.00 98.56 81 SER A CA 1
ATOM 614 C C . SER A 1 81 ? -20.756 1.549 7.037 1.00 98.56 81 SER A C 1
ATOM 616 O O . SER A 1 81 ? -20.825 0.546 6.330 1.00 98.56 81 SER A O 1
ATOM 618 N N . GLY A 1 82 ? -20.247 1.528 8.273 1.00 98.19 82 GLY A N 1
ATOM 619 C CA . GLY A 1 82 ? -19.781 0.328 8.966 1.00 98.19 82 GLY A CA 1
ATOM 620 C C . GLY A 1 82 ? -18.265 0.219 9.132 1.00 98.19 82 GLY A C 1
ATOM 621 O O . GLY A 1 82 ? -17.798 -0.877 9.443 1.00 98.19 82 GLY A O 1
ATOM 622 N N . ALA A 1 83 ? -17.504 1.294 8.906 1.00 98.69 83 ALA A N 1
ATOM 623 C CA . ALA A 1 83 ? -16.070 1.325 9.190 1.00 98.69 83 ALA A CA 1
ATOM 624 C C . ALA A 1 83 ? -15.808 1.458 10.699 1.00 98.69 83 ALA A C 1
ATOM 626 O O . ALA A 1 83 ? -16.426 2.293 11.356 1.00 98.69 83 ALA A O 1
ATOM 627 N N . ASP A 1 84 ? -14.867 0.672 11.224 1.00 98.81 84 ASP A N 1
ATOM 628 C CA . ASP A 1 84 ? -14.396 0.796 12.612 1.00 98.81 84 ASP A CA 1
ATOM 629 C C . ASP A 1 84 ? -13.236 1.791 12.715 1.00 98.81 84 ASP A C 1
ATOM 631 O O . ASP A 1 84 ? -13.060 2.459 13.729 1.00 98.81 84 ASP A O 1
ATOM 635 N N . ILE A 1 85 ? -12.432 1.886 11.652 1.00 98.88 85 ILE A N 1
ATOM 636 C CA . ILE A 1 85 ? -11.266 2.764 11.568 1.00 98.88 85 ILE A CA 1
ATOM 637 C C . ILE A 1 85 ? -11.364 3.571 10.275 1.00 98.88 85 ILE A C 1
ATOM 639 O O . ILE A 1 85 ? -11.685 3.017 9.224 1.00 98.88 85 ILE A O 1
ATOM 643 N N . VAL A 1 86 ? -11.071 4.870 10.329 1.00 98.81 86 VAL A N 1
ATOM 644 C CA . VAL A 1 86 ? -11.062 5.755 9.155 1.00 98.81 86 VAL A CA 1
ATOM 645 C C . VAL A 1 86 ? -9.672 6.359 8.968 1.00 98.81 86 VAL A C 1
ATOM 647 O O . VAL A 1 86 ? -9.102 6.911 9.913 1.00 98.81 86 VAL A O 1
ATOM 650 N N . CYS A 1 87 ? -9.125 6.252 7.753 1.00 98.50 87 CYS A N 1
ATOM 651 C CA . CYS A 1 87 ? -7.807 6.790 7.419 1.00 98.50 87 CYS A CA 1
ATOM 652 C C . CYS A 1 87 ? -7.869 8.237 6.919 1.00 98.50 87 CYS A C 1
ATOM 654 O O . CYS A 1 87 ? -8.618 8.560 5.994 1.00 98.50 87 CYS A O 1
ATOM 656 N N . ILE A 1 88 ? -6.993 9.079 7.459 1.00 98.44 88 ILE A N 1
ATOM 657 C CA . ILE A 1 88 ? -6.868 10.508 7.141 1.00 98.44 88 ILE A CA 1
ATOM 658 C C . ILE A 1 88 ? -5.436 10.796 6.717 1.00 98.44 88 ILE A C 1
ATOM 660 O O . ILE A 1 88 ? -4.502 10.197 7.245 1.00 98.44 88 ILE A O 1
ATOM 664 N N . LEU A 1 89 ? -5.232 11.717 5.780 1.00 98.44 89 LEU A N 1
ATOM 665 C CA . LEU A 1 89 ? -3.883 12.113 5.395 1.00 98.44 89 LEU A CA 1
ATOM 666 C C . LEU A 1 89 ? -3.236 12.964 6.488 1.00 98.44 89 LEU A C 1
ATOM 668 O O . LEU A 1 89 ? -3.779 13.969 6.934 1.00 98.44 89 LEU A O 1
ATOM 672 N N . GLY A 1 90 ? -2.004 12.628 6.854 1.00 97.75 90 GLY A N 1
ATOM 673 C CA . GLY A 1 90 ? -1.177 13.422 7.757 1.00 97.75 90 GLY A CA 1
ATOM 674 C C . GLY A 1 90 ? -0.814 14.787 7.178 1.00 97.75 90 GLY A C 1
ATOM 675 O O . GLY A 1 90 ? -0.449 15.682 7.937 1.00 97.75 90 GLY A O 1
ATOM 676 N N . ALA A 1 91 ? -0.945 14.968 5.864 1.00 97.06 91 ALA A N 1
ATOM 677 C CA . ALA A 1 91 ? -0.804 16.255 5.191 1.00 97.06 91 ALA A CA 1
ATOM 678 C C . ALA A 1 91 ? -2.021 17.188 5.370 1.00 97.06 91 ALA A C 1
ATOM 680 O O . ALA A 1 91 ? -1.900 18.373 5.068 1.00 97.06 91 ALA A O 1
ATOM 681 N N . ALA A 1 92 ? -3.163 16.683 5.854 1.00 98.06 92 ALA A N 1
ATOM 682 C CA . ALA A 1 92 ? -4.341 17.498 6.150 1.00 98.06 92 ALA A CA 1
ATOM 683 C C . ALA A 1 92 ? -4.064 18.513 7.270 1.00 98.06 92 ALA A C 1
ATOM 685 O O . ALA A 1 92 ? -3.124 18.349 8.057 1.00 98.06 92 ALA A O 1
ATOM 686 N N . ASP A 1 93 ? -4.896 19.550 7.364 1.00 97.94 93 ASP A N 1
ATOM 687 C CA . ASP A 1 93 ? -4.781 20.543 8.429 1.00 97.94 93 ASP A CA 1
ATOM 688 C C . ASP A 1 93 ? -5.050 19.925 9.814 1.00 97.94 93 ASP A C 1
ATOM 690 O O . ASP A 1 93 ? -5.758 18.923 9.961 1.00 97.94 93 ASP A O 1
ATOM 694 N N . ASP A 1 94 ? -4.472 20.520 10.860 1.00 98.31 94 ASP A N 1
ATOM 695 C CA . ASP A 1 94 ? -4.718 20.072 12.233 1.00 98.31 94 ASP A CA 1
ATOM 696 C C . ASP A 1 94 ? -6.198 20.160 12.611 1.00 98.31 94 ASP A C 1
ATOM 698 O O . ASP A 1 94 ? -6.679 19.308 13.360 1.00 98.31 94 ASP A O 1
ATOM 702 N N . SER A 1 95 ? -6.908 21.184 12.126 1.00 98.12 95 SER A N 1
ATOM 703 C CA . SER A 1 95 ? -8.339 21.361 12.379 1.00 98.12 95 SER A CA 1
ATOM 704 C C . SER A 1 95 ? -9.142 20.215 11.770 1.00 98.12 95 SER A C 1
ATOM 706 O O . SER A 1 95 ? -9.922 19.590 12.484 1.00 98.12 95 SER A O 1
ATOM 708 N N . THR A 1 96 ? -8.855 19.834 10.522 1.00 98.50 96 THR A N 1
ATOM 709 C CA . THR A 1 96 ? -9.450 18.668 9.854 1.00 98.50 96 THR A CA 1
ATOM 710 C C . THR A 1 96 ? -9.246 17.388 10.667 1.00 98.50 96 THR A C 1
ATOM 712 O O . THR A 1 96 ? -10.194 16.636 10.896 1.00 98.50 96 THR A O 1
ATOM 715 N N . ILE A 1 97 ? -8.022 17.138 11.143 1.00 98.62 97 ILE A N 1
ATOM 716 C CA . ILE A 1 97 ? -7.707 15.943 11.942 1.00 98.62 97 ILE A CA 1
ATOM 717 C C . ILE A 1 97 ? -8.406 15.991 13.305 1.00 98.62 97 ILE A C 1
ATOM 719 O O . ILE A 1 97 ? -8.939 14.981 13.757 1.00 98.62 97 ILE A O 1
ATOM 723 N N . SER A 1 98 ? -8.445 17.155 13.952 1.00 98.44 98 SER A N 1
ATOM 724 C CA . SER A 1 98 ? -9.101 17.326 15.254 1.00 98.44 98 SER A CA 1
ATOM 725 C C . SER A 1 98 ? -10.612 17.105 15.157 1.00 98.44 98 SER A C 1
ATOM 727 O O . SER A 1 98 ? -11.180 16.375 15.969 1.00 98.44 98 SER A O 1
ATOM 729 N N . GLU A 1 99 ? -11.260 17.670 14.135 1.00 98.31 99 GLU A N 1
ATOM 730 C CA . GLU A 1 99 ? -12.684 17.455 13.853 1.00 98.31 99 GLU A CA 1
ATOM 731 C C . GLU A 1 99 ? -12.995 15.989 13.560 1.00 98.31 99 GLU A C 1
ATOM 733 O O . GLU A 1 99 ? -14.017 15.463 14.002 1.00 98.31 99 GLU A O 1
ATOM 738 N N . ALA A 1 100 ? -12.109 15.319 12.830 1.00 98.56 100 ALA A N 1
ATOM 739 C CA . ALA A 1 100 ? -12.235 13.905 12.547 1.00 98.56 100 ALA A CA 1
ATOM 740 C C . ALA A 1 100 ? -12.104 13.028 13.799 1.00 98.56 100 ALA A C 1
ATOM 742 O O . ALA A 1 100 ? -12.911 12.120 13.987 1.00 98.56 100 ALA A O 1
ATOM 743 N N . VAL A 1 101 ? -11.135 13.312 14.676 1.00 98.62 101 VAL A N 1
ATOM 744 C CA . VAL A 1 101 ? -10.986 12.630 15.974 1.00 98.62 101 VAL A CA 1
ATOM 745 C C . VAL A 1 101 ? -12.236 12.831 16.832 1.00 98.62 101 VAL A C 1
ATOM 747 O O . VAL A 1 101 ? -12.708 11.897 17.480 1.00 98.62 101 VAL A O 1
ATOM 750 N N . GLU A 1 102 ? -12.810 14.033 16.833 1.00 98.44 102 GLU A N 1
ATOM 751 C CA . GLU A 1 102 ? -14.056 14.309 17.548 1.00 98.44 102 GLU A CA 1
ATOM 752 C C . GLU A 1 102 ? -15.247 13.544 16.945 1.00 98.44 102 GLU A C 1
ATOM 754 O O . GLU A 1 102 ? -16.030 12.927 17.669 1.00 98.44 102 GLU A O 1
ATOM 759 N N . ALA A 1 103 ? -15.370 13.523 15.615 1.00 98.31 103 ALA A N 1
ATOM 760 C CA . ALA A 1 103 ? -16.409 12.773 14.919 1.00 98.31 103 ALA A CA 1
ATOM 761 C C . ALA A 1 103 ? -16.297 11.263 15.176 1.00 98.31 103 ALA A C 1
ATOM 763 O O . ALA A 1 103 ? -17.305 10.615 15.450 1.00 98.31 103 ALA A O 1
ATOM 764 N N . ALA A 1 104 ? -15.085 10.712 15.156 1.00 98.31 104 ALA A N 1
ATOM 765 C CA . ALA A 1 104 ? -14.833 9.300 15.418 1.00 98.31 104 ALA A CA 1
ATOM 766 C C . ALA A 1 104 ? -15.349 8.882 16.804 1.00 98.31 104 ALA A C 1
ATOM 768 O O . ALA A 1 104 ? -16.090 7.903 16.912 1.00 98.31 104 ALA A O 1
ATOM 769 N N . LYS A 1 105 ? -15.091 9.694 17.840 1.00 97.62 105 LYS A N 1
ATOM 770 C CA . LYS A 1 105 ? -15.619 9.474 19.199 1.00 97.62 105 LYS A CA 1
ATOM 771 C C . LYS A 1 105 ? -17.147 9.440 19.242 1.00 97.62 105 LYS A C 1
ATOM 773 O O . LYS A 1 105 ? -17.709 8.598 19.937 1.00 97.62 105 LYS A O 1
ATOM 778 N N . ASN A 1 106 ? -17.818 10.308 18.484 1.00 98.06 106 ASN A N 1
ATOM 779 C CA . ASN A 1 106 ? -19.285 10.362 18.443 1.00 98.06 106 ASN A CA 1
ATOM 780 C C . ASN A 1 106 ? -19.910 9.119 17.793 1.00 98.06 106 ASN A C 1
ATOM 782 O O . ASN A 1 106 ? -21.033 8.751 18.136 1.00 98.06 106 ASN A O 1
ATOM 786 N N . TYR A 1 107 ? -19.199 8.487 16.858 1.00 96.81 107 TYR A N 1
ATOM 787 C CA . TYR A 1 107 ? -19.694 7.340 16.094 1.00 96.81 107 TYR A CA 1
ATOM 788 C C . TYR A 1 107 ? -19.083 5.997 16.518 1.00 96.81 107 TYR A C 1
ATOM 790 O O . TYR A 1 107 ? -19.426 4.972 15.934 1.00 96.81 107 TYR A O 1
ATOM 798 N N . GLY A 1 108 ? -18.215 5.981 17.535 1.00 96.56 108 GLY A N 1
ATOM 799 C CA . GLY A 1 108 ?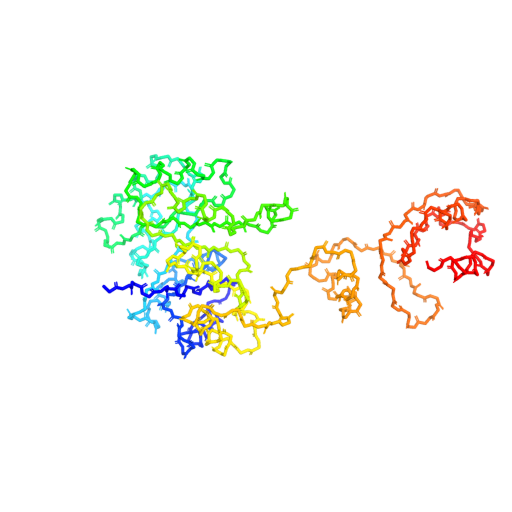 -17.541 4.766 17.998 1.00 96.56 108 GLY A CA 1
ATOM 800 C C . GLY A 1 108 ? -16.508 4.219 17.007 1.00 96.56 108 GLY A C 1
ATOM 801 O O . GLY A 1 108 ? -16.240 3.022 17.017 1.00 96.56 108 GLY A O 1
ATOM 802 N N . ALA A 1 109 ? -15.954 5.084 16.157 1.00 98.12 109 ALA A N 1
ATOM 803 C CA . ALA A 1 109 ? -14.867 4.761 15.240 1.00 98.12 109 ALA A CA 1
ATOM 804 C C . ALA A 1 109 ? -13.521 5.253 15.796 1.00 98.12 109 ALA A C 1
ATOM 806 O O . ALA A 1 109 ? -13.470 6.019 16.761 1.00 98.12 109 ALA A O 1
ATOM 807 N N . GLN A 1 110 ? -12.432 4.837 15.160 1.00 98.75 110 GLN A N 1
ATOM 808 C CA . GLN A 1 110 ? -11.068 5.261 15.474 1.00 98.75 110 GLN A CA 1
ATOM 809 C C . GLN A 1 110 ? -10.401 5.915 14.261 1.00 98.75 110 GLN A C 1
ATOM 811 O O . GLN A 1 110 ? -10.760 5.640 13.113 1.00 98.75 110 GLN A O 1
ATOM 816 N N . ILE A 1 111 ? -9.406 6.768 14.501 1.00 98.75 111 ILE A N 1
ATOM 817 C CA . ILE A 1 111 ? -8.678 7.474 13.445 1.00 98.75 111 ILE A CA 1
ATOM 818 C C . ILE A 1 111 ? -7.285 6.888 13.253 1.00 98.75 111 ILE A C 1
ATOM 820 O O . ILE A 1 111 ? -6.464 6.860 14.171 1.00 98.75 111 ILE A O 1
ATOM 824 N N . MET A 1 112 ? -6.995 6.497 12.014 1.00 98.81 112 MET A N 1
ATOM 825 C CA . MET A 1 112 ? -5.641 6.216 11.555 1.00 98.81 112 MET A CA 1
ATOM 826 C C . MET A 1 112 ? -5.155 7.374 10.686 1.00 98.81 112 MET A C 1
ATOM 828 O O . MET A 1 112 ? -5.844 7.785 9.759 1.00 98.81 112 MET A O 1
ATOM 832 N N . VAL A 1 113 ? -3.967 7.911 10.953 1.00 98.69 113 VAL A N 1
ATOM 833 C CA . VAL A 1 113 ? -3.384 8.962 10.109 1.00 98.69 113 VAL A CA 1
ATOM 834 C C . VAL A 1 113 ? -2.241 8.408 9.269 1.00 98.69 113 VAL A C 1
ATOM 836 O O . VAL A 1 113 ? -1.235 7.945 9.802 1.00 98.69 113 VAL A O 1
ATOM 839 N N . ASP A 1 114 ? -2.397 8.482 7.949 1.00 97.88 114 ASP A N 1
ATOM 840 C CA . ASP A 1 114 ? -1.406 8.095 6.948 1.00 97.88 114 ASP A CA 1
ATOM 841 C C . ASP A 1 114 ? -0.431 9.253 6.697 1.00 97.88 114 ASP A C 1
ATOM 843 O O . ASP A 1 114 ? -0.798 10.285 6.137 1.00 97.88 114 ASP A O 1
ATOM 847 N N . ILE A 1 115 ? 0.829 9.091 7.104 1.00 96.19 115 ILE A N 1
ATOM 848 C CA . ILE A 1 115 ? 1.875 10.115 6.946 1.00 96.19 115 ILE A CA 1
ATOM 849 C C . ILE A 1 115 ? 2.598 10.059 5.586 1.00 96.19 115 ILE A C 1
ATOM 851 O O . ILE A 1 115 ? 3.690 10.617 5.447 1.00 96.19 115 ILE A O 1
ATOM 855 N N . ILE A 1 116 ? 2.000 9.426 4.572 1.00 93.00 116 ILE A N 1
ATOM 856 C CA . ILE A 1 116 ? 2.486 9.469 3.189 1.00 93.00 116 ILE A CA 1
ATOM 857 C C . ILE A 1 116 ? 2.717 10.913 2.721 1.00 93.00 116 ILE A C 1
ATOM 859 O O . ILE A 1 116 ? 1.891 11.801 2.932 1.00 93.00 116 ILE A O 1
ATOM 863 N N . ASN A 1 117 ? 3.852 11.145 2.052 1.00 89.75 117 ASN A N 1
ATOM 864 C CA . ASN A 1 117 ? 4.249 12.452 1.508 1.00 89.75 117 ASN A CA 1
ATOM 865 C C . ASN A 1 117 ? 4.295 13.616 2.522 1.00 89.75 117 ASN A C 1
ATOM 867 O O . ASN A 1 117 ? 4.247 14.775 2.121 1.00 89.75 117 ASN A O 1
ATOM 871 N N . VAL A 1 118 ? 4.425 13.339 3.821 1.00 93.12 118 VAL A N 1
ATOM 872 C CA . VAL A 1 118 ? 4.698 14.375 4.825 1.00 93.12 118 VAL A CA 1
ATOM 873 C C . VAL A 1 118 ? 6.194 14.707 4.834 1.00 93.12 118 VAL A C 1
ATOM 875 O O . VAL A 1 118 ? 7.019 13.808 4.975 1.00 93.12 118 VAL A O 1
ATOM 878 N N . ASP A 1 119 ? 6.550 15.993 4.748 1.00 88.81 119 ASP A N 1
ATOM 879 C CA . ASP A 1 119 ? 7.953 16.444 4.671 1.00 88.81 119 ASP A CA 1
ATOM 880 C C . ASP A 1 119 ? 8.790 16.092 5.912 1.00 88.81 119 ASP A C 1
ATOM 882 O O . ASP A 1 119 ? 9.938 15.667 5.801 1.00 88.81 119 ASP A O 1
ATOM 886 N N . ASN A 1 120 ? 8.229 16.273 7.114 1.00 93.88 120 ASN A N 1
ATOM 887 C CA . ASN A 1 120 ? 8.875 15.903 8.377 1.00 93.88 120 ASN A CA 1
ATOM 888 C C . ASN A 1 120 ? 8.005 14.890 9.141 1.00 93.88 120 ASN A C 1
ATOM 890 O O . ASN A 1 120 ? 7.251 15.276 10.046 1.00 93.88 120 ASN A O 1
ATOM 894 N N . PRO A 1 121 ? 8.075 13.601 8.763 1.00 94.12 121 PRO A N 1
ATOM 895 C CA . PRO A 1 121 ? 7.174 12.570 9.269 1.00 94.12 121 PRO A CA 1
ATOM 896 C C . PRO A 1 121 ? 7.321 12.341 10.777 1.00 94.12 121 PRO A C 1
ATOM 898 O O . PRO A 1 121 ? 6.314 12.211 11.468 1.00 94.12 121 PRO A O 1
ATOM 901 N N . VAL A 1 122 ? 8.544 12.392 11.320 1.00 95.62 122 VAL A N 1
ATOM 902 C CA . VAL A 1 122 ? 8.800 12.211 12.761 1.00 95.62 122 VAL A CA 1
ATOM 903 C C . VAL A 1 122 ? 8.166 13.333 13.583 1.00 95.62 122 VAL A C 1
ATOM 905 O O . VAL A 1 122 ? 7.424 13.078 14.532 1.00 95.62 122 VAL A O 1
ATOM 908 N N . LYS A 1 123 ? 8.390 14.598 13.197 1.00 97.69 123 LYS A N 1
ATOM 909 C CA . LYS A 1 123 ? 7.767 15.743 13.879 1.00 97.69 123 LYS A CA 1
ATOM 910 C C . LYS A 1 123 ? 6.244 15.694 13.764 1.00 97.69 123 LYS A C 1
ATOM 912 O O . LYS A 1 123 ? 5.547 16.041 14.720 1.00 97.69 123 LYS A O 1
ATOM 917 N N . ARG A 1 124 ? 5.725 15.281 12.603 1.00 97.94 124 ARG A N 1
ATOM 918 C CA . ARG A 1 124 ? 4.285 15.149 12.385 1.00 97.94 124 ARG A CA 1
ATOM 919 C C . ARG A 1 124 ? 3.689 14.064 13.274 1.00 97.94 124 ARG A C 1
ATOM 921 O O . ARG A 1 124 ? 2.700 14.355 13.931 1.00 97.94 124 ARG A O 1
ATOM 928 N N . ALA A 1 125 ? 4.313 12.894 13.380 1.00 97.81 125 ALA A N 1
ATOM 929 C CA . ALA A 1 125 ? 3.858 11.799 14.234 1.00 97.81 125 ALA A CA 1
ATOM 930 C C . ALA A 1 125 ? 3.656 12.233 15.698 1.00 97.81 125 ALA A C 1
ATOM 932 O O . ALA A 1 125 ? 2.575 12.051 16.253 1.00 97.81 125 ALA A O 1
ATOM 933 N N . VAL A 1 126 ? 4.640 12.924 16.287 1.00 98.12 126 VAL A N 1
ATOM 934 C CA . VAL A 1 126 ? 4.540 13.466 17.661 1.00 98.12 126 VAL A CA 1
ATOM 935 C C . VAL A 1 126 ? 3.376 1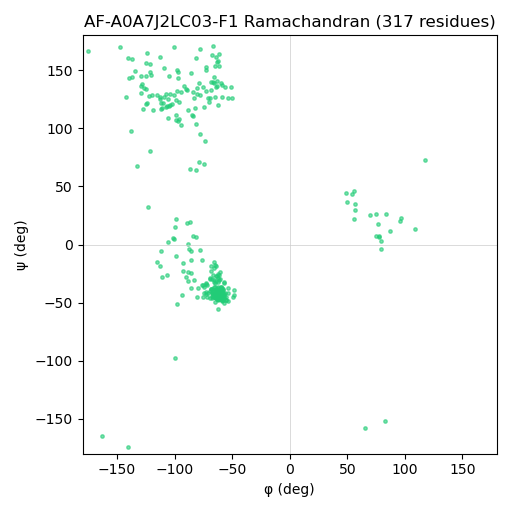4.448 17.810 1.00 98.12 126 VAL A C 1
ATOM 937 O O . VAL A 1 126 ? 2.730 14.523 18.853 1.00 98.12 126 VAL A O 1
ATOM 940 N N . LYS A 1 127 ? 3.106 15.244 16.773 1.00 98.25 127 LYS A N 1
ATOM 941 C CA . LYS A 1 127 ? 1.990 16.191 16.776 1.00 98.25 127 LYS A CA 1
ATOM 942 C C . LYS A 1 127 ? 0.642 15.473 16.677 1.00 98.25 127 LYS A C 1
ATOM 944 O O . LYS A 1 127 ? -0.275 15.848 17.394 1.00 98.25 127 LYS A O 1
ATOM 949 N N . LEU A 1 128 ? 0.538 14.448 15.832 1.00 98.38 128 LEU A N 1
ATOM 950 C CA . LEU A 1 128 ? -0.678 13.649 15.647 1.00 98.38 128 LEU A CA 1
ATOM 951 C C . LEU A 1 128 ? -1.094 12.931 16.934 1.00 98.38 128 LEU A C 1
ATOM 953 O O . LEU A 1 128 ? -2.268 12.961 17.290 1.00 98.38 128 LEU A O 1
ATOM 957 N N . GLU A 1 129 ? -0.134 12.377 17.678 1.00 98.06 129 GLU A N 1
ATOM 958 C CA . GLU A 1 129 ? -0.400 11.779 18.992 1.00 98.06 129 GLU A CA 1
ATOM 959 C C . GLU A 1 129 ? -1.041 12.792 19.959 1.00 98.06 129 GLU A C 1
ATOM 961 O O . GLU A 1 129 ? -2.032 12.488 20.620 1.00 98.06 129 GLU A O 1
ATOM 966 N N . LYS A 1 130 ? -0.553 14.040 19.979 1.00 98.00 130 LYS A N 1
ATOM 967 C CA . LYS A 1 130 ? -1.131 15.116 20.808 1.00 98.00 130 LYS A CA 1
ATOM 968 C C . LYS A 1 130 ? -2.535 15.540 20.374 1.00 98.00 130 LYS A C 1
ATOM 970 O O . LYS A 1 130 ? -3.283 16.043 21.206 1.00 98.00 130 LYS A O 1
ATOM 975 N N . LEU A 1 131 ? -2.887 15.354 19.101 1.00 97.88 131 LEU A N 1
ATOM 976 C CA . LEU A 1 131 ? -4.235 15.619 18.580 1.00 97.88 131 LEU A CA 1
ATOM 977 C C . LEU A 1 131 ? -5.233 14.500 18.931 1.00 97.88 131 LEU A C 1
ATOM 979 O O . LEU A 1 131 ? -6.424 14.645 18.670 1.00 97.88 131 LEU A O 1
ATOM 983 N N . GLY A 1 132 ? -4.776 13.407 19.552 1.00 97.44 132 GLY A N 1
ATOM 984 C CA . GLY A 1 132 ? -5.636 12.306 19.986 1.00 97.44 132 GLY A CA 1
ATOM 985 C C . GLY A 1 132 ? -5.952 11.293 18.888 1.00 97.44 132 GLY A C 1
ATOM 986 O O . GLY A 1 132 ? -6.995 10.651 18.948 1.00 97.44 132 GLY A O 1
ATOM 987 N N . VAL A 1 133 ? -5.074 11.170 17.892 1.00 98.19 133 VAL A N 1
ATOM 988 C CA . VAL A 1 133 ? -5.132 10.122 16.864 1.00 98.19 133 VAL A CA 1
ATOM 989 C C . VAL A 1 133 ? -4.896 8.744 17.494 1.00 98.19 133 VAL A C 1
ATOM 991 O O . VAL A 1 133 ? -4.006 8.596 18.331 1.00 98.19 133 VAL A O 1
ATOM 994 N N . ASP A 1 134 ? -5.655 7.730 17.068 1.00 98.56 134 ASP A N 1
ATOM 995 C CA . ASP A 1 134 ? -5.546 6.365 17.597 1.00 98.56 134 ASP A CA 1
ATOM 996 C C . ASP A 1 134 ? -4.371 5.580 16.996 1.00 98.56 134 ASP A C 1
ATOM 998 O O . ASP A 1 134 ? -3.732 4.800 17.699 1.00 98.56 134 ASP A O 1
ATOM 1002 N N . TYR A 1 135 ? -4.087 5.774 15.702 1.00 98.50 135 TYR A N 1
ATOM 1003 C CA . TYR A 1 135 ? -3.055 5.039 14.961 1.00 98.50 135 TYR A CA 1
ATOM 1004 C C . TYR A 1 135 ? -2.272 5.952 14.016 1.00 98.50 135 TYR A C 1
ATOM 1006 O O . TYR A 1 135 ? -2.851 6.807 13.345 1.00 98.50 135 TYR A O 1
ATOM 1014 N N . ILE A 1 136 ? -0.968 5.718 13.866 1.00 98.50 136 ILE A N 1
ATOM 1015 C CA . ILE A 1 136 ? -0.161 6.365 12.816 1.00 98.50 136 ILE A CA 1
ATOM 1016 C C . ILE A 1 136 ? 0.292 5.308 11.817 1.00 98.50 136 ILE A C 1
ATOM 1018 O O . ILE A 1 136 ? 0.912 4.320 12.197 1.00 98.50 136 ILE A O 1
ATOM 1022 N N . CYS A 1 137 ? 0.021 5.534 10.534 1.00 97.75 137 CYS A N 1
ATOM 1023 C CA . CYS A 1 137 ? 0.472 4.683 9.443 1.00 97.75 137 CYS A CA 1
ATOM 1024 C C . CYS A 1 137 ? 1.717 5.269 8.774 1.00 97.75 137 CYS A C 1
ATOM 1026 O O . CYS A 1 137 ? 1.643 6.245 8.026 1.00 97.75 137 CYS A O 1
ATOM 1028 N N . VAL A 1 138 ? 2.865 4.636 9.024 1.00 95.69 138 VAL A N 1
ATOM 1029 C CA . VAL A 1 138 ? 4.140 4.885 8.350 1.00 95.69 138 VAL A CA 1
ATOM 1030 C C . VAL A 1 138 ? 4.067 4.303 6.942 1.00 95.69 138 VAL A C 1
ATOM 1032 O O . VAL A 1 138 ? 4.392 3.141 6.695 1.00 95.69 138 VAL A O 1
ATOM 1035 N N . HIS A 1 139 ? 3.595 5.120 6.008 1.00 90.88 139 HIS A N 1
ATOM 1036 C CA . HIS A 1 139 ? 3.449 4.747 4.612 1.00 90.88 139 HIS A CA 1
ATOM 1037 C C . HIS A 1 139 ? 4.502 5.458 3.769 1.00 90.88 139 HIS A C 1
ATOM 1039 O O . HIS A 1 139 ? 4.517 6.683 3.660 1.00 90.88 139 HIS A O 1
ATOM 1045 N N . VAL A 1 140 ? 5.366 4.678 3.123 1.00 81.25 140 VAL A N 1
ATOM 1046 C CA . VAL A 1 140 ? 6.280 5.212 2.111 1.00 81.25 140 VAL A CA 1
ATOM 1047 C C . VAL A 1 140 ? 5.785 4.788 0.737 1.00 81.25 140 VAL A C 1
ATOM 1049 O O . VAL A 1 140 ? 5.857 3.608 0.369 1.00 81.25 140 VAL A O 1
ATOM 1052 N N . GLY A 1 141 ? 5.276 5.760 -0.023 1.00 76.31 141 GLY A N 1
ATOM 1053 C CA . GLY A 1 141 ? 4.764 5.541 -1.373 1.00 76.31 141 GLY A CA 1
ATOM 1054 C C . GLY A 1 141 ? 5.841 5.023 -2.333 1.00 76.31 141 GLY A C 1
ATOM 1055 O O . GLY A 1 141 ? 7.041 5.125 -2.073 1.00 76.31 141 GLY A O 1
ATOM 1056 N N . VAL A 1 142 ? 5.424 4.478 -3.480 1.00 69.19 142 VAL A N 1
ATOM 1057 C CA . VAL A 1 142 ? 6.357 3.946 -4.494 1.00 69.19 142 VAL A CA 1
ATOM 1058 C C . VAL A 1 142 ? 7.379 5.003 -4.924 1.00 69.19 142 VAL A C 1
ATOM 1060 O O . VAL A 1 142 ? 8.573 4.712 -4.933 1.00 69.19 142 VAL A O 1
ATOM 1063 N N . ASP A 1 143 ? 6.930 6.232 -5.176 1.00 70.25 143 ASP A N 1
ATOM 1064 C CA . ASP A 1 143 ? 7.793 7.333 -5.614 1.00 70.25 143 ASP A CA 1
ATOM 1065 C C . ASP A 1 143 ? 8.806 7.761 -4.540 1.00 70.25 143 ASP A C 1
ATOM 1067 O O . ASP A 1 143 ? 9.955 8.069 -4.853 1.00 70.25 143 ASP A O 1
ATOM 1071 N N . GLN A 1 144 ? 8.418 7.748 -3.260 1.00 70.38 144 GLN A N 1
ATOM 1072 C CA . GLN A 1 144 ? 9.323 8.077 -2.151 1.00 70.38 144 GLN A CA 1
ATOM 1073 C C . GLN A 1 144 ? 10.402 7.001 -1.973 1.00 70.38 144 GLN A C 1
ATOM 1075 O O . GLN A 1 144 ? 11.568 7.331 -1.767 1.00 70.38 144 GLN A O 1
ATOM 1080 N N . GLN A 1 145 ? 10.048 5.723 -2.139 1.00 69.69 145 GLN A N 1
ATOM 1081 C CA . GLN A 1 145 ? 11.034 4.637 -2.127 1.00 69.69 145 GLN A CA 1
ATOM 1082 C C . GLN A 1 145 ? 12.003 4.741 -3.311 1.00 69.69 145 GLN A C 1
ATOM 1084 O O . GLN A 1 145 ? 13.195 4.501 -3.145 1.00 69.69 145 GLN A O 1
ATOM 1089 N N . MET A 1 146 ? 11.531 5.160 -4.493 1.00 67.62 146 MET A N 1
ATOM 1090 C CA . MET A 1 146 ? 12.412 5.442 -5.639 1.00 67.62 146 MET A CA 1
ATOM 1091 C C . MET A 1 146 ? 13.390 6.593 -5.367 1.00 67.62 146 MET A C 1
ATOM 1093 O O . MET A 1 146 ? 14.483 6.610 -5.924 1.00 67.62 146 MET A O 1
ATOM 1097 N N . ARG A 1 147 ? 13.031 7.530 -4.482 1.00 70.50 147 ARG A N 1
ATOM 1098 C CA . ARG A 1 147 ? 13.920 8.597 -3.992 1.00 70.50 147 ARG A CA 1
ATOM 1099 C C . ARG A 1 147 ? 14.822 8.155 -2.829 1.00 70.50 147 ARG A C 1
ATOM 1101 O O . ARG A 1 147 ? 15.511 8.993 -2.258 1.00 70.50 147 ARG A O 1
ATOM 1108 N N . GLY A 1 148 ? 14.831 6.866 -2.479 1.00 72.50 148 GLY A N 1
ATOM 1109 C CA . GLY A 1 148 ? 15.711 6.292 -1.459 1.00 72.50 148 GLY A CA 1
ATOM 1110 C C . GLY A 1 148 ? 15.181 6.354 -0.024 1.00 72.50 148 GLY A C 1
ATOM 1111 O O . GLY A 1 148 ? 15.943 6.098 0.905 1.00 72.50 148 GLY A O 1
ATOM 1112 N N . VAL A 1 149 ? 13.902 6.686 0.186 1.00 75.69 149 VAL A N 1
ATOM 1113 C CA . VAL A 1 149 ? 13.298 6.658 1.527 1.00 75.69 149 VAL A CA 1
ATOM 1114 C C . VAL A 1 149 ? 13.054 5.206 1.951 1.00 75.69 149 VAL A C 1
ATOM 1116 O O . VAL A 1 149 ? 12.274 4.498 1.312 1.00 75.69 149 VAL A O 1
ATOM 1119 N N . ASP A 1 150 ? 13.703 4.775 3.035 1.00 81.75 150 ASP A N 1
ATOM 1120 C CA . ASP A 1 150 ? 13.514 3.446 3.624 1.00 81.75 150 ASP A CA 1
ATOM 1121 C C . ASP A 1 150 ? 12.367 3.461 4.660 1.00 81.75 150 ASP A C 1
ATOM 1123 O O . ASP A 1 150 ? 12.488 4.132 5.693 1.00 81.75 150 ASP A O 1
ATOM 1127 N N . PRO A 1 151 ? 11.258 2.730 4.424 1.00 84.50 151 PRO A N 1
ATOM 1128 C CA . PRO A 1 151 ? 10.134 2.668 5.358 1.00 84.50 151 PRO A CA 1
ATOM 1129 C C . PRO A 1 151 ? 10.488 2.061 6.719 1.00 84.50 151 PRO A C 1
ATOM 1131 O O . PRO A 1 151 ? 9.907 2.467 7.723 1.00 84.50 151 PRO A O 1
ATOM 1134 N N . LEU A 1 152 ? 11.424 1.108 6.779 1.00 87.56 152 LEU A N 1
ATOM 1135 C CA . LEU A 1 152 ? 11.783 0.428 8.026 1.00 87.56 152 LEU A CA 1
ATOM 1136 C C . LEU A 1 152 ? 12.584 1.345 8.950 1.00 87.56 152 LEU A C 1
ATOM 1138 O O . LEU A 1 152 ? 12.322 1.395 10.149 1.00 87.56 152 LEU A O 1
ATOM 1142 N N . LYS A 1 153 ? 13.508 2.124 8.381 1.00 89.56 153 LYS A N 1
ATOM 1143 C CA . LYS A 1 153 ? 14.254 3.136 9.131 1.00 89.56 153 LYS A CA 1
ATOM 1144 C C . LYS A 1 153 ? 13.328 4.225 9.677 1.00 89.56 153 LYS A C 1
ATOM 1146 O O . LYS A 1 153 ? 13.434 4.605 10.837 1.00 89.56 153 LYS A O 1
ATOM 1151 N N . LEU A 1 154 ? 12.390 4.702 8.856 1.00 91.38 154 LEU A N 1
ATOM 1152 C CA . LEU A 1 154 ? 11.433 5.716 9.295 1.00 91.38 154 LEU A CA 1
ATOM 1153 C C . LEU A 1 154 ? 10.525 5.202 10.425 1.00 91.38 154 LEU A C 1
ATOM 1155 O O . LEU A 1 154 ? 10.218 5.945 11.355 1.00 91.38 154 LEU A O 1
ATOM 1159 N N . LEU A 1 155 ? 10.103 3.936 10.352 1.00 94.56 155 LEU A N 1
ATOM 1160 C CA . LEU A 1 155 ? 9.333 3.292 11.414 1.00 94.56 155 LEU A CA 1
ATOM 1161 C C . LEU A 1 155 ? 10.095 3.308 12.747 1.00 94.56 155 LEU A C 1
ATOM 1163 O O . LEU A 1 155 ? 9.517 3.705 13.756 1.00 94.56 155 LEU A O 1
ATOM 1167 N N . GLU A 1 156 ? 11.374 2.922 12.737 1.00 94.25 156 GLU A N 1
ATOM 1168 C CA . GLU A 1 156 ? 12.237 2.919 13.926 1.00 94.25 156 GLU A CA 1
ATOM 1169 C C . GLU A 1 156 ? 12.349 4.325 14.540 1.00 94.25 156 GLU A C 1
ATOM 1171 O O . GLU A 1 156 ? 12.065 4.513 15.724 1.00 94.25 156 GLU A O 1
ATOM 1176 N N . GLU A 1 157 ? 12.636 5.341 13.717 1.00 94.62 157 GLU A N 1
ATOM 1177 C CA . GLU A 1 157 ? 12.736 6.738 14.164 1.00 94.62 157 GLU A CA 1
ATOM 1178 C C . GLU A 1 157 ? 11.431 7.260 14.792 1.00 94.62 157 GLU A C 1
ATOM 1180 O O . GLU A 1 157 ? 11.463 8.015 15.766 1.00 94.62 157 GLU A O 1
ATOM 1185 N N . ILE A 1 158 ? 10.269 6.876 14.251 1.00 96.00 158 ILE A N 1
ATOM 1186 C CA . ILE A 1 158 ? 8.965 7.288 14.791 1.00 96.00 158 ILE A CA 1
ATOM 1187 C C . ILE A 1 158 ? 8.643 6.529 16.078 1.00 96.00 158 ILE A C 1
ATOM 1189 O O . ILE A 1 158 ? 8.157 7.141 17.033 1.00 96.00 158 ILE A O 1
ATOM 1193 N N . ARG A 1 159 ? 8.927 5.223 16.135 1.00 95.88 159 ARG A N 1
ATOM 1194 C CA . ARG A 1 159 ? 8.646 4.372 17.301 1.00 95.88 159 ARG A CA 1
ATOM 1195 C C . ARG A 1 159 ? 9.311 4.887 18.572 1.00 95.88 159 ARG A C 1
ATOM 1197 O O . ARG A 1 159 ? 8.708 4.774 19.637 1.00 95.88 159 ARG A O 1
ATOM 1204 N N . GLU A 1 160 ? 10.492 5.496 18.464 1.00 95.69 160 GLU A N 1
ATOM 1205 C CA . GLU A 1 160 ? 11.193 6.136 19.585 1.00 95.69 160 GLU A CA 1
ATOM 1206 C C . GLU A 1 160 ? 10.508 7.406 20.122 1.00 95.69 160 GLU A C 1
ATOM 1208 O O . GLU A 1 160 ? 10.836 7.870 21.216 1.00 95.69 160 GLU A O 1
ATOM 1213 N N . LYS A 1 161 ? 9.612 8.030 19.346 1.00 97.00 161 LYS A N 1
ATOM 1214 C CA . LYS A 1 161 ? 9.053 9.361 19.642 1.00 97.00 161 LYS A CA 1
ATOM 1215 C C . LYS A 1 161 ? 7.572 9.361 19.990 1.00 97.00 161 LYS A C 1
ATOM 1217 O O . LYS A 1 161 ? 7.117 10.350 20.559 1.00 97.00 161 LYS A O 1
ATOM 1222 N N . VAL A 1 162 ? 6.840 8.303 19.652 1.00 96.38 162 VAL A N 1
ATOM 1223 C CA . VAL A 1 162 ? 5.406 8.171 19.946 1.00 96.38 162 VAL A CA 1
ATOM 1224 C C . VAL A 1 162 ? 5.130 6.893 20.724 1.00 96.38 162 VAL A C 1
ATOM 1226 O O . VAL A 1 162 ? 5.902 5.939 20.655 1.00 96.38 162 VAL A O 1
ATOM 1229 N N . SER A 1 163 ? 4.028 6.865 21.466 1.00 95.94 163 SER A N 1
ATOM 1230 C CA . SER A 1 163 ? 3.566 5.722 22.264 1.00 95.94 163 SER A CA 1
ATOM 1231 C C . SER A 1 163 ? 2.359 5.020 21.643 1.00 95.94 163 SER A C 1
ATOM 1233 O O . SER A 1 163 ? 2.199 3.815 21.841 1.00 95.94 163 SER A O 1
ATOM 1235 N N . ILE A 1 164 ? 1.548 5.725 20.851 1.00 97.00 164 ILE A N 1
ATOM 1236 C CA . ILE A 1 164 ? 0.402 5.125 20.155 1.00 97.00 164 ILE A CA 1
ATOM 1237 C C . ILE A 1 164 ? 0.815 4.027 19.153 1.00 97.00 164 ILE A C 1
ATOM 1239 O O . ILE A 1 164 ? 1.978 3.981 18.729 1.00 97.00 164 ILE A O 1
ATOM 1243 N N . PRO A 1 165 ? -0.101 3.103 18.801 1.00 97.69 165 PRO A N 1
ATOM 1244 C CA . PRO A 1 165 ? 0.215 2.013 17.890 1.00 97.69 1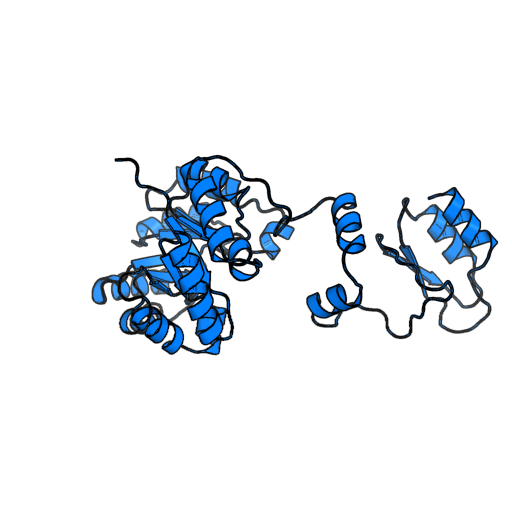65 PRO A CA 1
ATOM 1245 C C . PRO A 1 165 ? 0.605 2.491 16.486 1.00 97.69 165 PRO A C 1
ATOM 1247 O O . PRO A 1 165 ? -0.004 3.408 15.925 1.00 97.69 165 PRO A O 1
ATOM 1250 N N . LEU A 1 166 ? 1.604 1.823 15.906 1.00 97.81 166 LEU A N 1
ATOM 1251 C CA . LEU A 1 166 ? 2.130 2.132 14.579 1.00 97.81 166 LEU A CA 1
ATOM 1252 C C . LEU A 1 166 ? 1.725 1.077 13.552 1.00 97.81 166 LEU A C 1
ATOM 1254 O O . LEU A 1 166 ? 1.940 -0.120 13.746 1.00 97.81 166 LEU A O 1
ATOM 1258 N N . ALA A 1 167 ? 1.188 1.542 12.430 1.00 97.69 167 ALA A N 1
ATOM 1259 C CA . ALA A 1 167 ? 1.020 0.758 11.222 1.00 97.69 167 ALA A CA 1
ATOM 1260 C C . ALA A 1 167 ? 2.165 1.033 10.240 1.00 97.69 167 ALA A C 1
ATOM 1262 O O . ALA A 1 167 ? 2.702 2.139 10.204 1.00 97.69 167 ALA A O 1
ATOM 1263 N N . ILE A 1 168 ? 2.523 0.051 9.417 1.00 95.75 168 ILE A N 1
ATOM 1264 C CA . ILE A 1 168 ? 3.458 0.231 8.300 1.00 95.75 168 ILE A CA 1
ATOM 1265 C C . ILE A 1 168 ? 2.836 -0.258 6.994 1.00 95.75 168 ILE A C 1
ATOM 1267 O O . ILE A 1 168 ? 2.259 -1.346 6.933 1.00 95.75 168 ILE A O 1
ATOM 1271 N N . ALA A 1 169 ? 2.992 0.545 5.943 1.00 92.94 169 ALA A N 1
ATOM 1272 C CA . ALA A 1 169 ? 2.509 0.261 4.598 1.00 92.94 169 ALA A CA 1
ATOM 1273 C C . ALA A 1 169 ? 3.566 0.617 3.541 1.00 92.94 169 ALA A C 1
ATOM 1275 O O . ALA A 1 169 ? 4.460 1.436 3.762 1.00 92.94 169 ALA A O 1
ATOM 1276 N N . GLY A 1 170 ? 3.433 0.026 2.351 1.00 84.12 170 GLY A N 1
ATOM 1277 C CA . GLY A 1 170 ? 4.268 0.362 1.192 1.00 84.12 170 GLY A CA 1
ATOM 1278 C C . GLY A 1 170 ? 5.128 -0.796 0.691 1.00 84.12 170 GLY A C 1
ATOM 1279 O O . GLY A 1 170 ? 6.351 -0.784 0.801 1.00 84.12 170 GLY A O 1
ATOM 1280 N N . GLY A 1 171 ? 4.503 -1.786 0.049 1.00 81.75 171 GLY A N 1
ATOM 1281 C CA . GLY A 1 171 ? 5.225 -2.898 -0.586 1.00 81.75 171 GLY A CA 1
ATOM 1282 C C . GLY A 1 171 ? 5.780 -3.941 0.386 1.00 81.75 171 GLY A C 1
ATOM 1283 O O . GLY A 1 171 ? 6.763 -4.601 0.058 1.00 81.75 171 GLY A O 1
ATOM 1284 N N . ILE A 1 172 ? 5.158 -4.088 1.558 1.00 88.81 172 ILE A N 1
ATOM 1285 C CA . ILE A 1 172 ? 5.499 -5.134 2.524 1.00 88.81 172 ILE A CA 1
ATOM 1286 C C . ILE A 1 172 ? 5.155 -6.522 1.955 1.00 88.81 172 ILE A C 1
ATOM 1288 O O . ILE A 1 172 ? 4.136 -6.698 1.283 1.00 88.81 172 ILE A O 1
ATOM 1292 N N . ASN A 1 173 ? 6.023 -7.503 2.204 1.00 89.12 173 ASN A N 1
ATOM 1293 C CA . ASN A 1 173 ? 5.880 -8.894 1.774 1.00 89.12 173 ASN A CA 1
ATOM 1294 C C . ASN A 1 173 ? 6.353 -9.856 2.887 1.00 89.12 173 ASN A C 1
ATOM 1296 O O . ASN A 1 173 ? 6.688 -9.426 3.990 1.00 89.12 173 ASN A O 1
ATOM 1300 N N . SER A 1 174 ? 6.402 -11.162 2.612 1.00 87.38 174 SER A N 1
ATOM 1301 C CA . SER A 1 174 ? 6.793 -12.185 3.597 1.00 87.38 174 SER A CA 1
ATOM 1302 C C . SER A 1 174 ? 8.243 -12.092 4.096 1.00 87.38 174 SER A C 1
ATOM 1304 O O . SER A 1 174 ? 8.563 -12.664 5.136 1.00 87.38 174 SER A O 1
ATOM 1306 N N . GLU A 1 175 ? 9.127 -11.392 3.380 1.00 87.12 175 GLU A N 1
ATOM 1307 C CA . GLU A 1 175 ? 10.511 -11.159 3.808 1.00 87.12 175 GLU A CA 1
ATOM 1308 C C . GLU A 1 175 ? 10.616 -9.930 4.720 1.00 87.12 175 GLU A C 1
ATOM 1310 O O . GLU A 1 175 ? 11.366 -9.953 5.694 1.00 87.12 175 GLU A O 1
ATOM 1315 N N . THR A 1 176 ? 9.847 -8.873 4.441 1.00 89.38 176 THR A N 1
ATOM 1316 C CA . THR A 1 176 ? 9.934 -7.597 5.170 1.00 89.38 176 THR A CA 1
ATOM 1317 C C . THR A 1 176 ? 8.965 -7.485 6.347 1.00 89.38 176 THR A C 1
ATOM 1319 O O . THR A 1 176 ? 9.249 -6.746 7.287 1.00 89.38 176 THR A O 1
ATOM 1322 N N . ALA A 1 177 ? 7.864 -8.246 6.356 1.00 91.75 177 ALA A N 1
ATOM 1323 C CA . ALA A 1 177 ? 6.855 -8.191 7.418 1.00 91.75 177 ALA A CA 1
ATOM 1324 C C . ALA A 1 177 ? 7.416 -8.560 8.802 1.00 91.75 177 ALA A C 1
ATOM 1326 O O . ALA A 1 177 ? 7.103 -7.900 9.788 1.00 91.75 177 ALA A O 1
ATOM 1327 N N . ALA A 1 178 ? 8.286 -9.573 8.877 1.00 91.88 178 ALA A N 1
ATOM 1328 C CA . ALA A 1 178 ? 8.942 -9.960 10.127 1.00 91.88 178 ALA A CA 1
ATOM 1329 C C . ALA A 1 178 ? 9.810 -8.821 10.687 1.00 91.88 178 ALA A C 1
ATOM 1331 O O . ALA A 1 178 ? 9.739 -8.509 11.875 1.00 91.88 178 ALA A O 1
ATOM 1332 N N . LYS A 1 179 ? 10.583 -8.158 9.815 1.00 91.75 179 LYS A N 1
ATOM 1333 C CA . LYS A 1 179 ? 11.465 -7.057 10.212 1.00 91.75 179 LYS A CA 1
ATOM 1334 C C . LYS A 1 179 ? 10.681 -5.821 10.653 1.00 91.75 179 LYS A C 1
ATOM 1336 O O . LYS A 1 179 ? 11.063 -5.176 11.618 1.00 91.75 179 LYS A O 1
ATOM 1341 N N . ALA A 1 180 ? 9.567 -5.521 9.990 1.00 93.00 180 ALA A N 1
ATOM 1342 C CA . ALA A 1 180 ? 8.659 -4.456 10.404 1.00 93.00 180 ALA A CA 1
ATOM 1343 C C . ALA A 1 180 ? 8.143 -4.647 11.841 1.00 93.00 180 ALA A C 1
ATOM 1345 O O . ALA A 1 180 ? 8.176 -3.710 12.634 1.00 93.00 180 ALA A O 1
ATOM 1346 N N . VAL A 1 181 ? 7.707 -5.862 12.189 1.00 94.00 181 VAL A N 1
ATOM 1347 C CA . VAL A 1 181 ? 7.251 -6.183 13.552 1.00 94.00 181 VAL A CA 1
ATOM 1348 C C . VAL A 1 181 ? 8.397 -6.054 14.559 1.00 94.00 181 VAL A C 1
ATOM 1350 O O . VAL A 1 181 ? 8.210 -5.474 15.624 1.00 94.00 181 VAL A O 1
ATOM 1353 N N . GLU A 1 182 ? 9.591 -6.546 14.219 1.00 92.38 182 GLU A N 1
ATOM 1354 C CA . GLU A 1 182 ? 10.788 -6.429 15.068 1.00 92.38 182 GLU A CA 1
ATOM 1355 C C . GLU A 1 182 ? 11.143 -4.963 15.375 1.00 92.38 182 GLU A C 1
ATOM 1357 O O . GLU A 1 182 ? 11.528 -4.645 16.495 1.00 92.38 182 GLU A O 1
ATOM 1362 N N . LEU A 1 183 ? 10.958 -4.067 14.400 1.00 92.69 183 LEU A N 1
ATOM 1363 C CA . LEU A 1 183 ? 11.196 -2.625 14.530 1.00 92.69 183 LEU A CA 1
ATOM 1364 C C . LEU A 1 183 ? 10.037 -1.863 15.204 1.00 92.69 183 LEU A C 1
ATOM 1366 O O . LEU A 1 183 ? 10.062 -0.637 15.281 1.00 92.69 183 LEU A O 1
ATOM 1370 N N . GLY A 1 184 ? 9.026 -2.573 15.715 1.00 91.75 184 GLY A N 1
ATOM 1371 C CA . GLY A 1 184 ? 7.965 -1.992 16.539 1.00 91.75 184 GLY A CA 1
ATOM 1372 C C . GLY A 1 184 ? 6.682 -1.616 15.799 1.00 91.75 184 GLY A C 1
ATOM 1373 O O . GLY A 1 184 ? 5.912 -0.812 16.327 1.00 91.75 184 GLY A O 1
ATOM 1374 N N . ALA A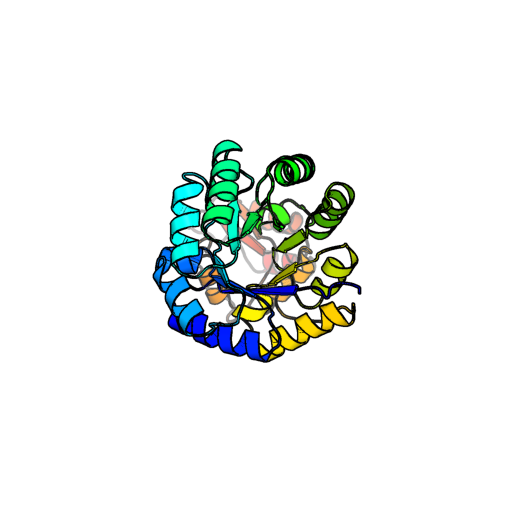 1 185 ? 6.427 -2.177 14.610 1.00 95.44 185 ALA A N 1
ATOM 1375 C CA . ALA A 1 185 ? 5.105 -2.095 13.991 1.00 95.44 185 ALA A CA 1
ATOM 1376 C C . ALA A 1 185 ? 4.088 -2.964 14.751 1.00 95.44 185 ALA A C 1
ATOM 1378 O O . ALA A 1 185 ? 4.266 -4.175 14.898 1.00 95.44 185 ALA A O 1
ATOM 1379 N N . ASP A 1 186 ? 2.982 -2.351 15.164 1.00 97.06 186 ASP A N 1
ATOM 1380 C CA . ASP A 1 186 ? 1.831 -3.032 15.759 1.00 97.06 186 ASP A CA 1
ATOM 1381 C C . ASP A 1 186 ? 0.894 -3.599 14.682 1.00 97.06 186 ASP A C 1
ATOM 1383 O O . ASP A 1 186 ? 0.236 -4.622 14.891 1.00 97.06 186 ASP A O 1
ATOM 1387 N N . ILE A 1 187 ? 0.834 -2.929 13.526 1.00 98.06 187 ILE A N 1
ATOM 1388 C CA . ILE A 1 187 ? -0.009 -3.283 12.382 1.00 98.06 187 ILE A CA 1
ATOM 1389 C C . ILE A 1 187 ? 0.857 -3.328 11.118 1.00 98.06 187 ILE A C 1
ATOM 1391 O O . ILE A 1 187 ? 1.594 -2.394 10.805 1.00 98.06 187 ILE A O 1
ATOM 1395 N N . VAL A 1 188 ? 0.754 -4.409 10.354 1.00 97.25 188 VAL A N 1
ATOM 1396 C CA . VAL A 1 188 ? 1.414 -4.561 9.056 1.00 97.25 188 VAL A CA 1
ATOM 1397 C C . VAL A 1 188 ? 0.346 -4.568 7.973 1.00 97.25 188 VAL A C 1
ATOM 1399 O O . VAL A 1 188 ? -0.496 -5.467 7.937 1.00 97.25 188 VAL A O 1
ATOM 1402 N N . ILE A 1 189 ? 0.385 -3.567 7.093 1.00 97.38 189 ILE A N 1
ATOM 1403 C CA . ILE A 1 189 ? -0.575 -3.399 6.002 1.00 97.38 189 ILE A CA 1
ATOM 1404 C C . ILE A 1 189 ? 0.004 -4.003 4.723 1.00 97.38 189 ILE A C 1
ATOM 1406 O O . ILE A 1 189 ? 1.076 -3.609 4.247 1.00 97.38 189 ILE A O 1
ATOM 1410 N N . VAL A 1 190 ? -0.719 -4.958 4.140 1.00 95.81 190 VAL A N 1
ATOM 1411 C CA . VAL A 1 190 ? -0.296 -5.673 2.936 1.00 95.81 190 VAL A CA 1
ATOM 1412 C C . VAL A 1 190 ? -1.379 -5.623 1.864 1.00 95.81 190 VAL A C 1
ATOM 1414 O O . VAL A 1 190 ? -2.463 -6.173 2.021 1.00 95.81 190 VAL A O 1
ATOM 1417 N N . GLY A 1 191 ? -1.052 -4.990 0.737 1.00 93.62 191 GLY A N 1
ATOM 1418 C CA . GLY A 1 191 ? -1.874 -4.992 -0.476 1.00 93.62 191 GLY A CA 1
ATOM 1419 C C . GLY A 1 191 ? -1.359 -6.007 -1.493 1.00 93.62 191 GLY A C 1
ATOM 1420 O O . GLY A 1 191 ? -1.614 -7.204 -1.388 1.00 93.62 191 GLY A O 1
ATOM 1421 N N . GLY A 1 192 ? -0.581 -5.529 -2.471 1.00 90.38 192 GLY A N 1
ATOM 1422 C CA . GLY A 1 192 ? -0.180 -6.288 -3.666 1.00 90.38 192 GLY A CA 1
ATOM 1423 C C . GLY A 1 192 ? 0.366 -7.703 -3.431 1.00 90.38 192 GLY A C 1
ATOM 1424 O O . GLY A 1 192 ? 0.024 -8.602 -4.195 1.00 90.38 192 GLY A O 1
ATOM 1425 N N . ALA A 1 193 ? 1.160 -7.921 -2.375 1.00 91.75 193 ALA A N 1
ATOM 1426 C CA . ALA A 1 193 ? 1.729 -9.238 -2.077 1.00 91.75 193 ALA A CA 1
ATOM 1427 C C . ALA A 1 193 ? 0.665 -10.314 -1.788 1.00 91.75 193 ALA A C 1
ATOM 1429 O O . ALA A 1 193 ? 0.922 -11.492 -2.021 1.00 91.75 193 ALA A O 1
ATOM 1430 N N . ILE A 1 194 ? -0.524 -9.906 -1.335 1.00 94.88 194 ILE A N 1
ATOM 1431 C CA . ILE A 1 194 ? -1.697 -10.770 -1.180 1.00 94.88 194 ILE A CA 1
ATOM 1432 C C . ILE A 1 194 ? -2.611 -10.606 -2.397 1.00 94.88 194 ILE A C 1
ATOM 1434 O O . ILE A 1 194 ? -2.959 -11.596 -3.040 1.00 94.88 194 ILE A O 1
ATOM 1438 N N . THR A 1 195 ? -2.964 -9.366 -2.761 1.00 92.44 195 THR A N 1
ATOM 1439 C CA . THR A 1 195 ? -4.070 -9.108 -3.697 1.00 92.44 195 THR A CA 1
ATOM 1440 C C . THR A 1 195 ? -3.834 -9.539 -5.135 1.00 92.44 195 THR A C 1
ATOM 1442 O O . THR A 1 195 ? -4.792 -9.761 -5.873 1.00 92.44 195 THR A O 1
ATOM 1445 N N . LYS A 1 196 ? -2.573 -9.661 -5.552 1.00 89.69 196 LYS A N 1
ATOM 1446 C CA . LYS A 1 196 ? -2.209 -10.177 -6.877 1.00 89.69 196 LYS A CA 1
ATOM 1447 C C . LYS A 1 196 ? -1.276 -11.387 -6.780 1.00 89.69 196 LYS A C 1
ATOM 1449 O O . LYS A 1 196 ? -0.403 -11.583 -7.624 1.00 89.69 196 LYS A O 1
ATOM 1454 N N . SER A 1 197 ? -1.442 -12.174 -5.719 1.00 90.44 197 SER A N 1
ATOM 1455 C CA . SER A 1 197 ? -0.928 -13.543 -5.645 1.00 90.44 197 SER A CA 1
ATOM 1456 C C . SER A 1 197 ? -1.874 -14.508 -6.372 1.00 90.44 197 SER A C 1
ATOM 1458 O O . SER A 1 197 ? -3.035 -14.180 -6.610 1.00 90.44 197 SER A O 1
ATOM 1460 N N . GLU A 1 198 ? -1.380 -15.689 -6.748 1.00 89.56 198 GLU A N 1
ATOM 1461 C CA . GLU A 1 198 ? -2.220 -16.745 -7.340 1.00 89.56 198 GLU A CA 1
ATOM 1462 C C . GLU A 1 198 ? -3.195 -17.355 -6.320 1.00 89.56 198 GLU A C 1
ATOM 1464 O O . GLU A 1 198 ? -4.273 -17.805 -6.693 1.00 89.56 198 GLU A O 1
ATOM 1469 N N . ASP A 1 199 ? -2.816 -17.348 -5.038 1.00 93.25 199 ASP A N 1
ATOM 1470 C CA . ASP A 1 199 ? -3.595 -17.874 -3.917 1.00 93.25 199 ASP A CA 1
ATOM 1471 C C . ASP A 1 199 ? -3.485 -16.899 -2.735 1.00 93.25 199 ASP A C 1
ATOM 1473 O O . ASP A 1 199 ? -2.501 -16.904 -1.981 1.00 93.25 199 ASP A O 1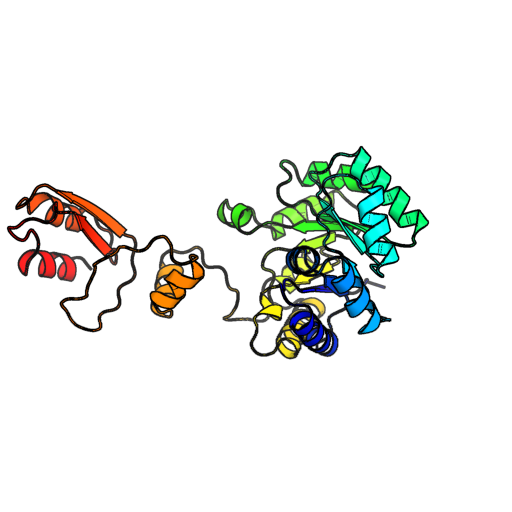
ATOM 1477 N N . ALA A 1 200 ? -4.500 -16.040 -2.591 1.00 95.69 200 ALA A N 1
ATOM 1478 C CA . ALA A 1 200 ? -4.511 -14.981 -1.585 1.00 95.69 200 ALA A CA 1
ATOM 1479 C C . ALA A 1 200 ? -4.559 -15.540 -0.161 1.00 95.69 200 ALA A C 1
ATOM 1481 O O . ALA A 1 200 ? -3.950 -14.968 0.748 1.00 95.69 200 ALA A O 1
ATOM 1482 N N . ARG A 1 201 ? -5.220 -16.686 0.037 1.00 97.75 201 ARG A N 1
ATOM 1483 C CA . ARG A 1 201 ? -5.258 -17.373 1.328 1.00 97.75 201 ARG A CA 1
ATOM 1484 C C . ARG A 1 201 ? -3.852 -17.796 1.729 1.00 97.75 201 ARG A C 1
ATOM 1486 O O . ARG A 1 201 ? -3.375 -17.393 2.787 1.00 97.75 201 ARG A O 1
ATOM 1493 N N . LYS A 1 202 ? -3.165 -18.556 0.875 1.00 96.56 202 LYS A N 1
ATOM 1494 C CA . LYS A 1 202 ? -1.814 -19.053 1.164 1.00 96.56 202 LYS A CA 1
ATOM 1495 C C . LYS A 1 202 ? -0.806 -17.917 1.328 1.00 96.56 202 LYS A C 1
ATOM 1497 O O . LYS A 1 202 ? 0.043 -17.978 2.215 1.00 96.56 202 LYS A O 1
ATOM 1502 N N . ALA A 1 203 ? -0.899 -16.868 0.507 1.00 95.62 203 ALA A N 1
ATOM 1503 C CA . ALA A 1 203 ? -0.061 -15.680 0.659 1.00 95.62 203 ALA A CA 1
ATOM 1504 C C . ALA A 1 203 ? -0.262 -15.022 2.035 1.00 95.62 203 ALA A C 1
ATOM 1506 O O . ALA A 1 203 ? 0.715 -14.687 2.708 1.00 95.62 203 ALA A O 1
ATOM 1507 N N . THR A 1 204 ? -1.515 -14.907 2.482 1.00 97.38 204 THR A N 1
ATOM 1508 C CA . THR A 1 204 ? -1.850 -14.367 3.806 1.00 97.38 204 THR A CA 1
ATOM 1509 C C . THR A 1 204 ? -1.318 -15.260 4.930 1.00 97.38 204 THR A C 1
ATOM 1511 O O . THR A 1 204 ? -0.668 -14.747 5.839 1.00 97.38 204 THR A O 1
ATOM 1514 N N . GLU A 1 205 ? -1.483 -16.586 4.833 1.00 97.00 205 GLU A N 1
ATOM 1515 C CA . GLU A 1 205 ? -0.961 -17.550 5.819 1.00 97.00 205 GLU A CA 1
ATOM 1516 C C . GLU A 1 205 ? 0.564 -17.433 5.967 1.00 97.00 205 GLU A C 1
ATOM 1518 O O . GLU A 1 205 ? 1.088 -17.387 7.083 1.00 97.00 205 GLU A O 1
ATOM 1523 N N . ILE A 1 206 ? 1.288 -17.338 4.846 1.00 95.19 206 ILE A N 1
ATOM 1524 C CA . ILE A 1 206 ? 2.750 -17.196 4.832 1.00 95.19 206 ILE A CA 1
ATOM 1525 C C . ILE A 1 206 ? 3.176 -15.895 5.518 1.00 95.19 206 ILE A C 1
ATOM 1527 O O . ILE A 1 206 ? 4.085 -15.907 6.347 1.00 95.19 206 ILE A O 1
ATOM 1531 N N . ILE A 1 207 ? 2.528 -14.776 5.196 1.00 95.12 207 ILE A N 1
ATOM 1532 C CA . ILE A 1 207 ? 2.869 -13.472 5.777 1.00 95.12 207 ILE A CA 1
ATOM 1533 C C . ILE A 1 207 ? 2.543 -13.445 7.272 1.00 95.12 207 ILE A C 1
ATOM 1535 O O . ILE A 1 207 ? 3.393 -13.052 8.073 1.00 95.12 207 ILE A O 1
ATOM 1539 N N . LYS A 1 208 ? 1.363 -13.936 7.668 1.00 95.62 208 LYS A N 1
ATOM 1540 C CA . LYS A 1 208 ? 0.966 -14.031 9.077 1.00 95.62 208 LYS A CA 1
ATOM 1541 C C . LYS A 1 208 ? 1.945 -14.897 9.867 1.00 95.62 208 LYS A C 1
ATOM 1543 O O . LYS A 1 208 ? 2.350 -14.520 10.965 1.00 95.62 208 LYS A O 1
ATOM 1548 N N . LYS A 1 209 ? 2.387 -16.020 9.293 1.00 94.19 209 LYS A N 1
ATOM 1549 C CA . LYS A 1 209 ? 3.414 -16.882 9.889 1.00 94.19 209 LYS A CA 1
ATOM 1550 C C . LYS A 1 209 ? 4.751 -16.154 10.042 1.00 94.19 209 LYS A C 1
ATOM 1552 O O . LYS A 1 209 ? 5.323 -16.191 11.126 1.00 94.19 209 LYS A O 1
ATOM 1557 N N . ALA A 1 210 ? 5.221 -15.458 9.004 1.00 92.81 210 ALA A N 1
ATOM 1558 C CA . ALA A 1 210 ? 6.469 -14.692 9.053 1.00 92.81 210 ALA A CA 1
ATOM 1559 C C . ALA A 1 210 ? 6.454 -13.631 10.170 1.00 92.81 210 ALA A C 1
ATOM 1561 O O . ALA A 1 210 ? 7.435 -13.492 10.901 1.00 92.81 210 ALA A O 1
ATOM 1562 N N . MET A 1 211 ? 5.325 -12.933 10.342 1.00 93.69 211 MET A N 1
ATOM 1563 C CA . MET A 1 211 ? 5.123 -11.946 11.409 1.00 93.69 211 MET A CA 1
ATOM 1564 C C . MET A 1 211 ? 5.147 -12.573 12.807 1.00 93.69 211 MET A C 1
ATOM 1566 O O . MET A 1 211 ? 5.779 -12.032 13.709 1.00 93.69 211 MET A O 1
ATOM 1570 N N . LEU A 1 212 ? 4.460 -13.704 13.001 1.00 91.94 212 LEU A N 1
ATOM 1571 C CA . LEU A 1 212 ? 4.350 -14.354 14.312 1.00 91.94 212 LEU A CA 1
ATOM 1572 C C . LEU A 1 212 ? 5.629 -15.089 14.728 1.00 91.94 212 LEU A C 1
ATOM 1574 O O . LEU A 1 212 ? 5.950 -15.128 15.912 1.00 91.94 212 LEU A O 1
ATOM 1578 N N . GLU A 1 213 ? 6.351 -15.677 13.774 1.00 88.94 213 GLU A N 1
ATOM 1579 C CA . GLU A 1 213 ? 7.603 -16.400 14.031 1.00 88.94 213 GLU A CA 1
ATOM 1580 C C . GLU A 1 213 ? 8.839 -15.490 14.013 1.00 88.94 213 GLU A C 1
ATOM 1582 O O . GLU A 1 213 ? 9.941 -15.977 14.268 1.00 88.94 213 GLU A O 1
ATOM 1587 N N . ALA A 1 214 ? 8.671 -14.198 13.695 1.00 82.25 214 ALA A N 1
ATOM 1588 C CA . ALA A 1 214 ? 9.750 -13.229 13.492 1.00 82.25 214 ALA A CA 1
ATOM 1589 C C . ALA A 1 214 ? 10.839 -13.741 12.524 1.00 82.25 214 ALA A C 1
ATOM 1591 O O . ALA A 1 214 ? 12.032 -13.495 12.701 1.00 82.25 214 ALA A O 1
ATOM 1592 N N . LYS A 1 215 ? 10.428 -14.489 11.490 1.00 81.75 215 LYS A N 1
ATOM 1593 C CA . LYS A 1 215 ? 11.325 -15.105 10.505 1.00 81.75 215 LYS A CA 1
ATOM 1594 C C . LYS A 1 215 ? 10.941 -14.684 9.089 1.00 81.75 215 LYS A C 1
ATOM 1596 O O . LYS A 1 215 ? 9.830 -14.991 8.658 1.00 81.75 215 LYS A O 1
ATOM 1601 N N . PRO A 1 216 ? 11.855 -14.045 8.336 1.00 80.62 216 PRO A N 1
ATOM 1602 C CA . PRO A 1 216 ? 11.649 -13.766 6.920 1.00 80.62 216 PRO A CA 1
ATOM 1603 C C . PRO A 1 216 ? 11.424 -15.061 6.134 1.00 80.62 216 PRO A C 1
ATOM 1605 O O . PRO A 1 216 ? 12.250 -15.976 6.185 1.00 80.62 216 PRO A O 1
ATOM 1608 N N . ILE A 1 217 ? 10.331 -15.137 5.374 1.00 82.44 217 ILE A N 1
ATOM 1609 C CA . ILE A 1 217 ? 10.067 -16.265 4.474 1.00 82.44 217 ILE A CA 1
ATOM 1610 C C . ILE A 1 217 ? 10.346 -15.815 3.046 1.00 82.44 217 ILE A C 1
ATOM 1612 O O . ILE A 1 217 ? 9.712 -14.880 2.552 1.00 82.44 217 ILE A O 1
ATOM 1616 N N . LYS A 1 218 ? 11.297 -16.491 2.388 1.00 80.31 218 LYS A N 1
ATOM 1617 C CA . LYS A 1 218 ? 11.738 -16.133 1.037 1.00 80.31 218 LYS A CA 1
ATOM 1618 C C . LYS A 1 218 ? 10.586 -16.176 0.033 1.00 80.31 218 LYS A C 1
ATOM 1620 O O . LYS A 1 218 ? 9.822 -17.137 0.008 1.00 80.31 218 LYS A O 1
ATOM 1625 N N . THR A 1 219 ? 10.528 -15.174 -0.839 1.00 73.62 219 THR A N 1
ATOM 1626 C CA . THR A 1 219 ? 9.575 -15.095 -1.955 1.00 73.62 219 THR A CA 1
ATOM 1627 C C . THR A 1 219 ? 10.275 -14.671 -3.245 1.00 73.62 219 THR A C 1
ATOM 1629 O O . THR A 1 219 ? 11.269 -13.947 -3.221 1.00 73.62 219 THR A O 1
ATOM 1632 N N . GLU A 1 220 ? 9.780 -15.124 -4.395 1.00 70.25 220 GLU A N 1
ATOM 1633 C CA . GLU A 1 220 ? 10.188 -14.590 -5.704 1.00 70.25 220 GLU A CA 1
ATOM 1634 C C . GLU A 1 220 ? 9.276 -13.455 -6.190 1.00 70.25 220 GLU A C 1
ATOM 1636 O O . GLU A 1 220 ? 9.646 -12.704 -7.092 1.00 70.25 220 GLU A O 1
ATOM 1641 N N . LEU A 1 221 ? 8.090 -13.315 -5.593 1.00 68.19 221 LEU A N 1
ATOM 1642 C CA . LEU A 1 221 ? 7.075 -12.346 -5.994 1.00 68.19 221 LEU A CA 1
ATOM 1643 C C . LEU A 1 221 ? 7.156 -11.084 -5.131 1.00 68.19 221 LEU A C 1
ATOM 1645 O O . LEU A 1 221 ? 7.489 -11.147 -3.949 1.00 68.19 221 LEU A O 1
ATOM 1649 N N . TYR A 1 222 ? 6.814 -9.933 -5.721 1.00 67.81 222 TYR A N 1
ATOM 1650 C CA . TYR A 1 222 ? 6.793 -8.624 -5.045 1.00 67.81 222 TYR A CA 1
ATOM 1651 C C . TYR A 1 222 ? 8.129 -8.219 -4.411 1.00 67.81 222 TYR A C 1
ATOM 1653 O O . TYR A 1 222 ? 8.170 -7.478 -3.427 1.00 67.81 222 TYR A O 1
ATOM 1661 N N . LYS A 1 223 ? 9.233 -8.682 -5.004 1.00 71.94 223 LYS A N 1
ATOM 1662 C CA . LYS A 1 223 ? 10.565 -8.152 -4.736 1.00 71.94 223 LYS A CA 1
ATOM 1663 C C . LYS A 1 223 ? 10.795 -6.880 -5.529 1.00 71.94 223 LYS A C 1
ATOM 1665 O O . LYS A 1 223 ? 10.485 -6.810 -6.719 1.00 71.94 223 LYS A O 1
ATOM 1670 N N . ARG A 1 224 ? 11.350 -5.878 -4.853 1.00 68.69 224 ARG A N 1
ATOM 1671 C CA . ARG A 1 224 ? 11.865 -4.676 -5.500 1.00 68.69 224 ARG A CA 1
ATOM 1672 C C . ARG A 1 224 ? 13.336 -4.889 -5.801 1.00 68.69 224 ARG A C 1
ATOM 1674 O O . ARG A 1 224 ? 14.073 -5.395 -4.962 1.00 68.69 224 ARG A O 1
ATOM 1681 N N . PHE A 1 225 ? 13.732 -4.496 -7.000 1.00 72.81 225 PHE A N 1
ATOM 1682 C CA . PHE A 1 225 ? 15.095 -4.626 -7.481 1.00 72.81 225 PHE A CA 1
ATOM 1683 C C . PHE A 1 225 ? 15.591 -3.240 -7.856 1.00 72.81 225 PHE A C 1
ATOM 1685 O O . PHE A 1 225 ? 14.912 -2.515 -8.581 1.00 72.81 225 PHE A O 1
ATOM 1692 N N . THR A 1 226 ? 16.744 -2.872 -7.315 1.00 70.06 226 THR A N 1
ATOM 1693 C CA . THR A 1 226 ? 17.364 -1.556 -7.506 1.00 70.06 226 THR A CA 1
ATOM 1694 C C . THR A 1 226 ? 18.692 -1.646 -8.252 1.00 70.06 226 THR A C 1
ATOM 1696 O O . THR A 1 226 ? 19.164 -0.633 -8.757 1.00 70.06 226 THR A O 1
ATOM 1699 N N . SER A 1 227 ? 19.282 -2.842 -8.361 1.00 80.81 227 SER A N 1
ATOM 1700 C CA . SER A 1 227 ? 20.513 -3.057 -9.119 1.00 80.81 227 SER A CA 1
ATOM 1701 C C . SER A 1 227 ? 20.221 -3.135 -10.630 1.00 80.81 227 SER A C 1
ATOM 1703 O O . SER A 1 227 ? 19.234 -3.769 -11.037 1.00 80.81 227 SER A O 1
ATOM 1705 N N . PRO A 1 228 ? 21.065 -2.533 -11.488 1.00 79.06 228 PRO A N 1
ATOM 1706 C CA . PRO A 1 228 ? 20.953 -2.670 -12.941 1.00 79.06 228 PRO A CA 1
ATOM 1707 C C . PRO A 1 228 ? 20.929 -4.133 -13.409 1.00 79.06 228 PRO A C 1
ATOM 1709 O O . PRO A 1 228 ? 20.180 -4.493 -14.321 1.00 79.06 228 PRO A O 1
ATOM 1712 N N . GLU A 1 229 ? 21.701 -5.004 -12.758 1.00 82.69 229 GLU A N 1
ATOM 1713 C CA . GLU A 1 229 ? 21.813 -6.422 -13.097 1.00 82.69 229 GLU A CA 1
ATOM 1714 C C . GLU A 1 229 ? 20.508 -7.178 -12.844 1.00 82.69 229 GLU A C 1
ATOM 1716 O O . GLU A 1 229 ? 20.089 -7.993 -13.673 1.00 82.69 229 GLU A O 1
ATOM 1721 N N . ASP A 1 230 ? 19.841 -6.919 -11.719 1.00 83.69 230 ASP A N 1
ATOM 1722 C CA . ASP A 1 230 ? 18.586 -7.595 -11.407 1.00 83.69 230 ASP A CA 1
ATOM 1723 C C . ASP A 1 230 ? 17.432 -7.055 -12.256 1.00 83.69 230 ASP A C 1
ATOM 1725 O O . ASP A 1 230 ? 16.620 -7.844 -12.751 1.00 83.69 230 ASP A O 1
ATOM 1729 N N . ILE A 1 231 ? 17.411 -5.743 -12.531 1.00 85.56 231 ILE A N 1
ATOM 1730 C CA . ILE A 1 231 ? 16.477 -5.140 -13.495 1.00 85.56 231 ILE A CA 1
ATOM 1731 C C . ILE A 1 231 ? 16.621 -5.828 -14.857 1.00 85.56 231 ILE A C 1
ATOM 1733 O O . ILE A 1 231 ? 15.625 -6.276 -15.436 1.00 85.56 231 ILE A O 1
ATOM 1737 N N . ARG A 1 232 ? 17.860 -5.994 -15.344 1.00 86.88 232 ARG A N 1
ATOM 1738 C CA . ARG A 1 232 ? 18.141 -6.691 -16.606 1.00 86.88 232 ARG A CA 1
ATOM 1739 C C . ARG A 1 232 ? 17.576 -8.112 -16.595 1.00 86.88 232 ARG A C 1
ATOM 1741 O O . ARG A 1 232 ? 16.863 -8.492 -17.525 1.00 86.88 232 ARG A O 1
ATOM 1748 N N . LYS A 1 233 ? 17.853 -8.897 -15.547 1.00 87.81 233 LYS A N 1
ATOM 1749 C CA . LYS A 1 233 ? 17.367 -10.285 -15.414 1.00 87.81 233 LYS A CA 1
ATOM 1750 C C . LYS A 1 233 ? 15.841 -10.379 -15.454 1.00 87.81 233 LYS A C 1
ATOM 1752 O O . LYS A 1 233 ? 15.302 -11.300 -16.062 1.00 87.81 233 LYS A O 1
ATOM 1757 N N . ILE A 1 234 ? 15.131 -9.442 -14.833 1.00 87.25 234 ILE A N 1
ATOM 1758 C CA . ILE A 1 234 ? 13.663 -9.468 -14.766 1.00 87.25 234 ILE A CA 1
ATOM 1759 C C . ILE A 1 234 ? 13.040 -9.055 -16.089 1.00 87.25 234 ILE A C 1
ATOM 1761 O O . ILE A 1 234 ? 12.141 -9.738 -16.579 1.00 87.25 234 ILE A O 1
ATOM 1765 N N . LEU A 1 235 ? 13.541 -7.988 -16.709 1.00 89.25 235 LEU A N 1
ATOM 1766 C CA . LEU A 1 235 ? 13.083 -7.564 -18.031 1.00 89.25 235 LEU A CA 1
ATOM 1767 C C . LEU A 1 235 ? 13.341 -8.658 -19.085 1.00 89.25 235 LEU A C 1
ATOM 1769 O O . LEU A 1 235 ? 12.532 -8.864 -19.992 1.00 89.25 235 LEU A O 1
ATOM 1773 N N . LEU A 1 236 ? 14.398 -9.463 -18.914 1.00 89.50 236 LEU A N 1
ATOM 1774 C CA . LEU A 1 236 ? 14.638 -10.660 -19.727 1.00 89.50 236 LEU A CA 1
ATOM 1775 C C . LEU A 1 236 ? 13.586 -11.765 -19.529 1.00 89.50 236 LEU A C 1
ATOM 1777 O O . LEU A 1 236 ? 13.388 -12.561 -20.446 1.00 89.50 236 LEU A O 1
ATOM 1781 N N . ARG A 1 237 ? 12.828 -11.782 -18.427 1.00 88.44 237 ARG A N 1
ATOM 1782 C CA . ARG A 1 237 ? 11.735 -12.746 -18.185 1.00 88.44 237 ARG A CA 1
ATOM 1783 C C . ARG A 1 237 ? 10.379 -12.290 -18.732 1.00 88.44 237 ARG A C 1
ATOM 1785 O O . ARG A 1 237 ? 9.543 -13.136 -19.025 1.00 88.44 237 ARG A O 1
ATOM 1792 N N . VAL A 1 238 ? 10.152 -10.986 -18.913 1.00 88.00 238 VAL A N 1
ATOM 1793 C CA . VAL A 1 238 ? 8.835 -10.436 -19.314 1.00 88.00 238 VAL A CA 1
ATOM 1794 C C . VAL A 1 238 ? 8.784 -9.999 -20.777 1.00 88.00 238 VAL A C 1
ATOM 1796 O O . VAL A 1 238 ? 9.774 -9.530 -21.329 1.00 88.00 238 VAL A O 1
ATOM 1799 N N . SER A 1 239 ? 7.646 -10.164 -21.446 1.00 89.00 239 SER A N 1
ATOM 1800 C CA . SER A 1 239 ? 7.493 -9.740 -22.843 1.00 89.00 239 SER A CA 1
ATOM 1801 C C . SER A 1 239 ? 7.414 -8.207 -22.960 1.00 89.00 239 SER A C 1
ATOM 1803 O O . SER A 1 239 ? 6.912 -7.531 -22.061 1.00 89.00 239 SER A O 1
ATOM 1805 N N . THR A 1 240 ? 7.876 -7.638 -24.080 1.00 87.12 240 THR A N 1
ATOM 1806 C CA . THR A 1 240 ? 7.747 -6.193 -24.352 1.00 87.12 240 THR A CA 1
ATOM 1807 C C . THR A 1 240 ? 6.289 -5.706 -24.337 1.00 87.12 240 THR A C 1
ATOM 1809 O O . THR A 1 240 ? 6.053 -4.634 -23.784 1.00 87.12 240 THR A O 1
ATOM 1812 N N . PRO A 1 241 ? 5.293 -6.463 -24.854 1.00 87.69 241 PRO A N 1
ATOM 1813 C CA . PRO A 1 241 ? 3.883 -6.109 -24.690 1.00 87.69 241 PRO A CA 1
ATOM 1814 C C . PRO A 1 241 ? 3.454 -5.972 -23.225 1.00 87.69 241 PRO A C 1
ATOM 1816 O O . PRO A 1 241 ? 2.819 -4.979 -22.889 1.00 87.69 241 PRO A O 1
ATOM 1819 N N . ASN A 1 242 ? 3.875 -6.885 -22.339 1.00 89.19 242 ASN A N 1
ATOM 1820 C CA . ASN A 1 242 ? 3.546 -6.792 -20.912 1.00 89.19 242 ASN A CA 1
ATOM 1821 C C . ASN A 1 242 ? 4.158 -5.539 -20.269 1.00 89.19 242 ASN A C 1
ATOM 1823 O O . ASN A 1 242 ? 3.507 -4.893 -19.452 1.00 89.19 242 ASN A O 1
ATOM 1827 N N . ILE A 1 243 ? 5.392 -5.176 -20.647 1.00 89.12 243 ILE A N 1
ATOM 1828 C CA . ILE A 1 243 ? 6.027 -3.927 -20.194 1.00 89.12 243 ILE A CA 1
ATOM 1829 C C . ILE A 1 243 ? 5.225 -2.719 -20.697 1.00 89.12 243 ILE A C 1
ATOM 1831 O O . ILE A 1 243 ? 4.913 -1.823 -19.919 1.00 89.12 243 ILE A O 1
ATOM 1835 N N . SER A 1 244 ? 4.850 -2.709 -21.981 1.00 88.50 244 SER A N 1
ATOM 1836 C CA . SER A 1 244 ? 4.054 -1.634 -22.583 1.00 88.50 244 SER A CA 1
ATOM 1837 C C . SER A 1 244 ? 2.711 -1.463 -21.872 1.00 88.50 244 SER A C 1
ATOM 1839 O O . SER A 1 244 ? 2.369 -0.349 -21.483 1.00 88.50 244 SER A O 1
ATOM 1841 N N . ASP A 1 245 ? 1.974 -2.549 -21.630 1.00 87.38 245 ASP A N 1
ATOM 1842 C CA . ASP A 1 245 ? 0.698 -2.501 -20.912 1.00 87.38 245 ASP A CA 1
ATOM 1843 C C . ASP A 1 245 ? 0.874 -2.003 -19.467 1.00 87.38 245 ASP A C 1
ATOM 1845 O O . ASP A 1 245 ? 0.110 -1.142 -19.025 1.00 87.38 245 ASP A O 1
ATOM 1849 N N . ALA A 1 246 ? 1.920 -2.450 -18.759 1.00 84.19 246 ALA A N 1
ATOM 1850 C CA . ALA A 1 246 ? 2.257 -1.954 -17.420 1.00 84.19 246 ALA A CA 1
ATOM 1851 C C . ALA A 1 246 ? 2.612 -0.454 -17.406 1.00 84.19 246 ALA A C 1
ATOM 1853 O O . ALA A 1 246 ? 2.358 0.230 -16.419 1.00 84.19 246 ALA A O 1
ATOM 1854 N N . MET A 1 247 ? 3.146 0.074 -18.511 1.00 84.56 247 MET A N 1
ATOM 1855 C CA . MET A 1 247 ? 3.429 1.499 -18.718 1.00 84.56 247 MET A CA 1
ATOM 1856 C C . MET A 1 247 ? 2.248 2.271 -19.333 1.00 84.56 247 MET A C 1
ATOM 1858 O O . MET A 1 247 ? 2.435 3.355 -19.889 1.00 84.56 247 MET A O 1
ATOM 1862 N N . HIS A 1 248 ? 1.025 1.732 -19.274 1.00 88.12 248 HIS A N 1
ATOM 1863 C CA . HIS A 1 248 ? -0.177 2.331 -19.871 1.00 88.12 248 HIS A CA 1
ATOM 1864 C C . HIS A 1 248 ? -0.053 2.591 -21.379 1.00 88.12 248 HIS A C 1
ATOM 1866 O O . HIS A 1 248 ? -0.576 3.580 -21.896 1.00 88.12 248 HIS A O 1
ATOM 1872 N N . ARG A 1 249 ? 0.655 1.705 -22.088 1.00 85.56 249 ARG A N 1
ATOM 1873 C CA . ARG A 1 249 ? 0.955 1.797 -23.523 1.00 85.56 249 ARG A CA 1
ATOM 1874 C C . ARG A 1 249 ? 1.623 3.124 -23.883 1.00 85.56 249 ARG A C 1
ATOM 1876 O O . ARG A 1 249 ? 1.273 3.771 -24.870 1.00 85.56 249 ARG A O 1
ATOM 1883 N N . LYS A 1 250 ? 2.585 3.543 -23.062 1.00 85.69 250 LYS A N 1
ATOM 1884 C CA . LYS A 1 250 ? 3.427 4.727 -23.275 1.00 85.69 250 LYS A CA 1
ATOM 1885 C C . LYS A 1 250 ? 4.903 4.331 -23.239 1.00 85.69 250 LYS A C 1
ATOM 1887 O O . LYS A 1 250 ? 5.253 3.246 -22.792 1.00 85.69 250 LYS A O 1
ATOM 1892 N N . GLY A 1 251 ? 5.770 5.218 -23.729 1.00 82.94 251 GLY A N 1
ATOM 1893 C CA . GLY A 1 251 ? 7.225 5.044 -23.633 1.00 82.94 251 GLY A CA 1
ATOM 1894 C C . GLY A 1 251 ? 7.841 4.035 -24.608 1.00 82.94 251 GLY A C 1
ATOM 1895 O O . GLY A 1 251 ? 8.969 3.611 -24.389 1.00 82.94 251 GLY A O 1
ATOM 1896 N N . PHE A 1 252 ? 7.138 3.650 -25.680 1.00 85.94 252 PHE A N 1
ATOM 1897 C CA . PHE A 1 252 ? 7.669 2.758 -26.716 1.00 85.94 252 PHE A CA 1
ATOM 1898 C C . PHE A 1 252 ? 7.934 3.494 -28.037 1.00 85.94 252 PHE A C 1
ATOM 1900 O O . PHE A 1 252 ? 7.255 4.466 -28.378 1.00 85.94 252 PHE A O 1
ATOM 1907 N N . LEU A 1 253 ? 8.900 2.994 -28.809 1.00 85.12 253 LEU A N 1
ATOM 1908 C CA . LEU A 1 253 ? 9.207 3.488 -30.151 1.00 85.12 253 LEU A CA 1
ATOM 1909 C C . LEU A 1 253 ? 8.279 2.839 -31.186 1.00 85.12 253 LEU A C 1
ATOM 1911 O O . LEU A 1 253 ? 8.100 1.620 -31.211 1.00 85.12 253 LEU A O 1
ATOM 1915 N N . LYS A 1 254 ? 7.678 3.659 -32.053 1.00 84.88 254 LYS A N 1
ATOM 1916 C CA . LYS A 1 254 ? 6.797 3.202 -33.138 1.00 84.88 254 LYS A CA 1
ATOM 1917 C C . LYS A 1 254 ? 7.616 2.841 -34.377 1.00 84.88 254 LYS A C 1
ATOM 1919 O O . LYS A 1 254 ? 8.625 3.473 -34.659 1.00 84.88 254 LYS A O 1
ATOM 1924 N N . GLY A 1 255 ? 7.150 1.854 -35.141 1.00 83.94 255 GLY A N 1
ATOM 1925 C CA . GLY A 1 255 ? 7.734 1.506 -36.443 1.00 83.94 255 GLY A CA 1
ATOM 1926 C C . GLY A 1 255 ? 9.014 0.664 -36.391 1.00 83.94 255 GLY A C 1
ATOM 1927 O O . GLY A 1 255 ? 9.549 0.337 -37.445 1.00 83.94 255 GLY A O 1
ATOM 1928 N N . ILE A 1 256 ? 9.478 0.263 -35.205 1.00 83.62 256 ILE A N 1
ATOM 1929 C CA . ILE A 1 256 ? 10.627 -0.639 -35.069 1.00 83.62 256 ILE A CA 1
ATOM 1930 C C . ILE A 1 256 ? 10.193 -2.078 -35.353 1.00 83.62 256 ILE A C 1
ATOM 1932 O O . ILE A 1 256 ? 9.229 -2.575 -34.768 1.00 83.62 256 ILE A O 1
ATOM 1936 N N . LYS A 1 257 ? 10.929 -2.754 -36.238 1.00 82.69 257 LYS A N 1
ATOM 1937 C CA . LYS A 1 257 ? 10.773 -4.182 -36.532 1.00 82.69 257 LYS A CA 1
ATOM 1938 C C . LYS A 1 257 ? 12.131 -4.878 -36.410 1.00 82.69 257 LYS A C 1
ATOM 1940 O O . LYS A 1 257 ? 13.123 -4.316 -36.875 1.00 82.69 257 LYS A O 1
ATOM 1945 N N . PRO A 1 258 ? 12.202 -6.077 -35.808 1.00 85.00 258 PRO A N 1
ATOM 1946 C CA . PRO A 1 258 ? 13.446 -6.830 -35.757 1.00 85.00 258 PRO A CA 1
ATOM 1947 C C . PRO A 1 258 ? 13.825 -7.319 -37.159 1.00 85.00 258 PRO A C 1
ATOM 1949 O O . PRO A 1 258 ? 12.992 -7.871 -37.875 1.00 85.00 258 PRO A O 1
ATOM 1952 N N . ILE A 1 259 ? 15.089 -7.128 -37.540 1.00 84.19 259 ILE A N 1
ATOM 1953 C CA . ILE A 1 259 ? 15.643 -7.624 -38.814 1.00 84.19 259 ILE A CA 1
ATOM 1954 C C . ILE A 1 259 ? 16.239 -9.033 -38.639 1.00 84.19 259 ILE A C 1
ATOM 1956 O O . ILE A 1 259 ? 16.234 -9.831 -39.568 1.00 84.19 259 ILE A O 1
ATOM 1960 N N . THR A 1 260 ? 16.707 -9.375 -37.437 1.00 79.19 260 THR A N 1
ATOM 1961 C CA . THR A 1 260 ? 17.476 -10.599 -37.139 1.00 79.19 260 THR A CA 1
ATOM 1962 C C . THR A 1 260 ? 16.643 -11.747 -36.544 1.00 79.19 260 THR A C 1
ATOM 1964 O O . THR A 1 260 ? 17.185 -12.648 -35.910 1.00 79.19 260 THR A O 1
ATOM 1967 N N . GLY A 1 261 ? 15.322 -11.757 -36.755 1.00 78.00 261 GLY A N 1
ATOM 1968 C CA . GLY A 1 261 ? 14.417 -12.783 -36.215 1.00 78.00 261 GLY A CA 1
ATOM 1969 C C . GLY A 1 261 ? 13.992 -12.530 -34.760 1.00 78.00 261 GLY A C 1
ATOM 1970 O O . GLY A 1 261 ? 13.903 -11.384 -34.321 1.00 78.00 261 GLY A O 1
ATOM 1971 N N . ASN A 1 262 ? 13.694 -13.598 -34.007 1.00 75.94 262 ASN A N 1
ATOM 1972 C CA . ASN A 1 262 ? 13.224 -13.529 -32.612 1.00 75.94 262 ASN A CA 1
ATOM 1973 C C . ASN A 1 262 ? 14.381 -13.281 -31.627 1.00 75.94 262 ASN A C 1
ATOM 1975 O O . ASN A 1 262 ? 14.765 -14.157 -30.854 1.00 75.94 262 ASN A O 1
ATOM 1979 N N . VAL A 1 263 ? 14.936 -12.070 -31.649 1.00 83.06 26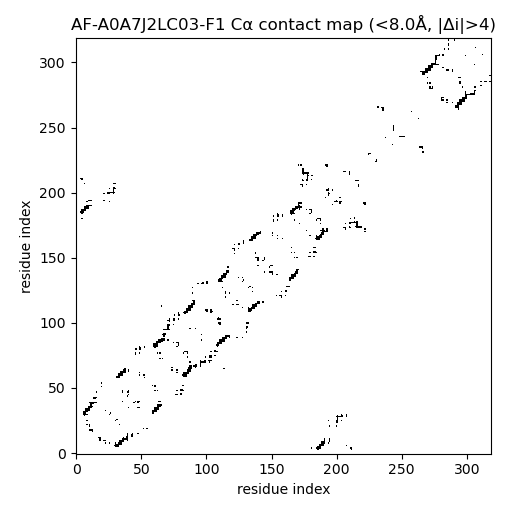3 VAL A N 1
ATOM 1980 C CA . VAL A 1 263 ? 15.958 -11.632 -30.690 1.00 83.06 263 VAL A CA 1
ATOM 1981 C C . VAL A 1 263 ? 15.307 -10.816 -29.577 1.00 83.06 263 VAL A C 1
ATOM 1983 O O . VAL A 1 263 ? 14.539 -9.889 -29.834 1.00 83.06 263 VAL A O 1
ATOM 1986 N N . LYS A 1 264 ? 15.644 -11.141 -28.326 1.00 86.06 264 LYS A N 1
ATOM 1987 C CA . LYS A 1 264 ? 15.294 -10.338 -27.154 1.00 86.06 264 LYS A CA 1
ATOM 1988 C C . LYS A 1 264 ? 16.550 -9.685 -26.599 1.00 86.06 264 LYS A C 1
ATOM 1990 O O . LYS A 1 264 ? 17.521 -10.373 -26.300 1.00 86.06 264 LYS A O 1
ATOM 1995 N N . MET A 1 265 ? 16.501 -8.371 -26.422 1.00 88.56 265 MET A N 1
ATOM 1996 C CA . MET A 1 265 ? 17.576 -7.596 -25.811 1.00 88.56 265 MET A CA 1
ATOM 1997 C C . MET A 1 265 ? 17.025 -6.708 -24.701 1.00 88.56 265 MET A C 1
ATOM 1999 O O . MET A 1 265 ? 15.904 -6.209 -24.790 1.00 88.56 265 MET A O 1
ATOM 2003 N N . VAL A 1 266 ? 17.822 -6.540 -23.652 1.00 91.31 266 VAL A N 1
ATOM 2004 C CA . VAL A 1 266 ? 17.539 -5.676 -22.508 1.00 91.31 266 VAL A CA 1
ATOM 2005 C C . VAL A 1 266 ? 18.856 -5.042 -22.091 1.00 91.31 266 VAL A C 1
ATOM 2007 O O . VAL A 1 266 ? 19.825 -5.757 -21.839 1.00 91.31 266 VAL A O 1
ATOM 2010 N N . GLY A 1 267 ? 18.869 -3.722 -21.989 1.00 90.56 267 GLY A N 1
ATOM 2011 C CA . GLY A 1 267 ? 20.014 -2.944 -21.545 1.00 90.56 267 GLY A CA 1
ATOM 2012 C C . GLY A 1 267 ? 19.645 -1.472 -21.446 1.00 90.56 267 GLY A C 1
ATOM 2013 O O . GLY A 1 267 ? 18.597 -1.056 -21.946 1.00 90.56 267 GLY A O 1
ATOM 2014 N N . GLU A 1 268 ? 20.500 -0.700 -20.788 1.00 90.75 268 GLU A N 1
ATOM 2015 C CA . GLU A 1 268 ? 20.384 0.753 -20.773 1.00 90.75 268 GLU A CA 1
ATOM 2016 C C . GLU A 1 268 ? 20.548 1.303 -22.195 1.00 90.75 268 GLU A C 1
ATOM 2018 O O . GLU A 1 268 ? 21.393 0.830 -22.959 1.00 90.75 268 GLU A O 1
ATOM 2023 N N . ALA A 1 269 ? 19.700 2.259 -22.574 1.00 92.62 269 ALA A N 1
ATOM 2024 C CA . ALA A 1 269 ? 19.704 2.805 -23.921 1.00 92.62 269 ALA A CA 1
ATOM 2025 C C . ALA A 1 269 ? 20.784 3.886 -24.069 1.00 92.62 269 ALA A C 1
ATOM 2027 O O . ALA A 1 269 ? 20.690 4.947 -23.457 1.00 92.62 269 ALA A O 1
ATOM 2028 N N . VAL A 1 270 ? 21.759 3.655 -24.947 1.00 94.56 270 VAL A N 1
ATOM 2029 C CA . VAL A 1 270 ? 22.709 4.678 -25.401 1.00 94.56 270 VAL A CA 1
ATOM 2030 C C . VAL A 1 270 ? 22.167 5.267 -26.694 1.00 94.56 270 VAL A C 1
ATOM 2032 O O . VAL A 1 270 ? 22.215 4.641 -27.754 1.00 94.56 270 VAL A O 1
ATOM 2035 N N . THR A 1 271 ? 21.586 6.461 -26.600 1.00 94.25 271 THR A N 1
ATOM 2036 C CA . THR A 1 271 ? 20.925 7.113 -27.734 1.00 94.25 271 THR A CA 1
ATOM 2037 C C . THR A 1 271 ? 21.890 7.984 -28.528 1.00 94.25 271 THR A C 1
ATOM 2039 O O . THR A 1 271 ? 22.600 8.812 -27.957 1.00 94.25 271 THR A O 1
ATOM 2042 N N . VAL A 1 272 ? 21.856 7.855 -29.850 1.00 94.25 272 VAL A N 1
ATOM 2043 C CA . VAL A 1 272 ? 22.679 8.610 -30.797 1.00 94.25 272 VAL A CA 1
ATOM 2044 C C . VAL A 1 272 ? 21.766 9.298 -31.793 1.00 94.25 272 VAL A C 1
ATOM 2046 O O . VAL A 1 272 ? 20.884 8.661 -32.362 1.00 94.25 272 VAL A O 1
ATOM 2049 N N . ARG A 1 273 ? 22.012 10.581 -32.055 1.00 93.19 273 ARG A N 1
ATOM 2050 C CA . ARG A 1 273 ? 21.420 11.293 -33.188 1.00 93.19 273 ARG A CA 1
ATOM 2051 C C . ARG A 1 273 ? 22.528 11.701 -34.144 1.00 93.19 273 ARG A C 1
ATOM 2053 O O . ARG A 1 273 ? 23.514 12.294 -33.710 1.00 93.19 273 ARG A O 1
ATOM 2060 N N . THR A 1 274 ? 22.373 11.376 -35.419 1.00 92.44 274 THR A N 1
ATOM 2061 C CA . THR A 1 274 ? 23.370 11.655 -36.454 1.00 92.44 274 THR A CA 1
ATOM 2062 C C . THR A 1 274 ? 22.713 12.105 -37.759 1.00 92.44 274 THR A C 1
ATOM 2064 O O . THR A 1 274 ? 21.513 11.912 -37.966 1.00 92.44 274 THR A O 1
ATOM 2067 N N . TYR A 1 275 ? 23.496 12.751 -38.620 1.00 90.75 275 TYR A N 1
ATOM 2068 C CA . TYR A 1 275 ? 23.064 13.091 -39.968 1.00 90.75 275 TYR A CA 1
ATOM 2069 C C . TYR A 1 275 ? 23.012 11.837 -40.855 1.00 90.75 275 TYR A C 1
ATOM 2071 O O . TYR A 1 275 ? 23.773 10.891 -40.641 1.00 90.75 275 TYR A O 1
ATOM 2079 N N . PRO A 1 276 ? 22.156 11.826 -41.888 1.00 90.06 276 PRO A N 1
ATOM 2080 C CA . PRO A 1 276 ? 22.134 10.754 -42.873 1.00 90.06 276 PRO A CA 1
ATOM 2081 C C . PRO A 1 276 ? 23.514 10.443 -43.454 1.00 90.06 276 PRO A C 1
ATOM 2083 O O . PRO A 1 276 ? 24.196 11.329 -43.968 1.00 90.06 276 PRO A O 1
ATOM 2086 N N . GLY A 1 277 ? 23.917 9.175 -43.379 1.00 87.75 277 GLY A N 1
ATOM 2087 C CA . GLY A 1 277 ? 25.206 8.696 -43.878 1.00 87.75 277 GLY A CA 1
ATOM 2088 C C . GLY A 1 277 ? 26.420 8.951 -42.978 1.00 87.75 277 GLY A C 1
ATOM 2089 O O . GLY A 1 277 ? 27.499 8.454 -43.300 1.00 87.75 277 GLY A O 1
ATOM 2090 N N . ASP A 1 278 ? 26.274 9.644 -41.844 1.00 90.69 278 ASP A N 1
ATOM 2091 C CA . ASP A 1 278 ? 27.350 9.761 -40.856 1.00 90.69 278 ASP A CA 1
ATOM 2092 C C . ASP A 1 278 ? 27.403 8.511 -39.957 1.00 90.69 278 ASP A C 1
ATOM 2094 O O . ASP A 1 278 ? 26.598 8.301 -39.049 1.00 90.69 278 ASP A O 1
ATOM 2098 N N . TRP A 1 279 ? 28.391 7.657 -40.229 1.00 89.81 279 TRP A N 1
ATOM 2099 C CA . TRP A 1 279 ? 28.653 6.433 -39.473 1.00 89.81 279 TRP A CA 1
ATOM 2100 C C . TRP A 1 279 ? 29.544 6.657 -38.240 1.00 89.81 279 TRP A C 1
ATOM 2102 O O . TRP A 1 279 ? 29.620 5.778 -37.378 1.00 89.81 279 TRP A O 1
ATOM 2112 N N . ALA A 1 280 ? 30.200 7.817 -38.112 1.00 92.19 280 ALA A N 1
ATOM 2113 C CA . ALA A 1 280 ? 31.179 8.055 -37.054 1.00 92.19 280 ALA A CA 1
ATOM 2114 C C . ALA A 1 280 ? 30.514 8.104 -35.673 1.00 92.19 280 ALA A C 1
ATOM 2116 O O . ALA A 1 280 ? 31.020 7.516 -34.719 1.00 92.19 280 ALA A O 1
ATOM 2117 N N . LYS A 1 281 ? 29.348 8.755 -35.562 1.00 92.94 281 LYS A N 1
ATOM 2118 C CA . LYS A 1 281 ? 28.611 8.862 -34.291 1.00 92.94 281 LYS A CA 1
ATOM 2119 C C . LYS A 1 281 ? 28.056 7.520 -33.795 1.00 92.94 281 LYS A C 1
ATOM 2121 O O . LYS A 1 281 ? 28.226 7.232 -32.610 1.00 92.94 281 LYS A O 1
ATOM 2126 N N . PRO A 1 282 ? 27.444 6.675 -34.647 1.00 93.06 282 PRO A N 1
ATOM 2127 C CA . PRO A 1 282 ? 27.121 5.296 -34.287 1.00 93.06 282 PRO A CA 1
ATOM 2128 C C . PRO A 1 282 ? 28.302 4.480 -33.758 1.00 93.06 282 PRO A C 1
ATOM 2130 O O . PRO A 1 282 ? 28.137 3.754 -32.782 1.00 93.06 282 PRO A O 1
ATOM 2133 N N . VAL A 1 283 ? 29.487 4.602 -34.364 1.00 93.06 283 VAL A N 1
ATOM 2134 C CA . VAL A 1 283 ? 30.679 3.865 -33.916 1.00 93.06 283 VAL A CA 1
ATOM 2135 C C . VAL A 1 283 ? 31.236 4.429 -32.610 1.00 93.06 283 VAL A C 1
ATOM 2137 O O . VAL A 1 283 ? 31.502 3.659 -31.695 1.00 93.06 283 VAL A O 1
ATOM 2140 N N . GLU A 1 284 ? 31.308 5.752 -32.458 1.00 93.81 284 GLU A N 1
ATOM 2141 C CA . GLU A 1 284 ? 31.695 6.395 -31.192 1.00 93.81 284 GLU A CA 1
ATOM 2142 C C . GLU A 1 284 ? 30.781 5.962 -30.030 1.00 93.81 284 GLU A C 1
ATOM 2144 O O . GLU A 1 284 ? 31.210 5.842 -28.881 1.00 93.81 284 GLU A O 1
ATOM 2149 N N . ALA A 1 285 ? 29.505 5.693 -30.314 1.00 94.94 285 ALA A N 1
ATOM 2150 C CA . ALA A 1 285 ? 28.581 5.184 -29.311 1.00 94.94 285 ALA A CA 1
ATOM 2151 C C . ALA A 1 285 ? 28.949 3.783 -28.819 1.00 94.94 285 ALA A C 1
ATOM 2153 O O . ALA A 1 285 ? 28.713 3.492 -27.649 1.00 94.94 285 ALA A O 1
ATOM 2154 N N . ILE A 1 286 ? 29.572 2.946 -29.656 1.00 94.56 286 ILE A N 1
ATOM 2155 C CA . ILE A 1 286 ? 30.117 1.653 -29.227 1.00 94.56 286 ILE A CA 1
ATOM 2156 C C . ILE A 1 286 ? 31.185 1.893 -28.172 1.00 94.56 286 ILE A C 1
ATOM 2158 O O . ILE A 1 286 ? 31.127 1.264 -27.123 1.00 94.56 286 ILE A O 1
ATOM 2162 N N . ASP A 1 287 ? 32.094 2.847 -28.382 1.00 92.06 287 ASP A N 1
ATOM 2163 C CA . ASP A 1 287 ? 33.174 3.167 -27.441 1.00 92.06 287 ASP A CA 1
ATOM 2164 C C . ASP A 1 287 ? 32.658 3.726 -26.112 1.00 92.06 287 ASP A C 1
ATOM 2166 O O . ASP A 1 287 ? 33.217 3.424 -25.056 1.00 92.06 287 ASP A O 1
ATOM 2170 N N . LYS A 1 288 ? 31.547 4.464 -26.139 1.00 93.31 288 LYS A N 1
ATOM 2171 C CA . LYS A 1 288 ? 30.923 5.025 -24.932 1.00 93.31 288 LYS A CA 1
ATOM 2172 C C . LYS A 1 288 ? 29.971 4.072 -24.219 1.00 93.31 288 LYS A C 1
ATOM 2174 O O . LYS A 1 288 ? 29.767 4.232 -23.022 1.00 93.31 288 LYS A O 1
ATOM 2179 N N . ALA A 1 289 ? 29.398 3.098 -24.920 1.00 93.69 289 ALA A N 1
ATOM 2180 C CA . ALA A 1 289 ? 28.431 2.171 -24.349 1.00 93.69 289 ALA A CA 1
ATOM 2181 C C . ALA A 1 289 ? 29.102 1.197 -23.360 1.00 93.69 289 ALA A C 1
ATOM 2183 O O . ALA A 1 289 ? 30.028 0.479 -23.756 1.00 93.69 289 ALA A O 1
ATOM 2184 N N . PRO A 1 290 ? 28.656 1.138 -22.090 1.00 91.38 290 PRO A N 1
ATOM 2185 C CA . PRO A 1 290 ? 29.054 0.079 -21.168 1.00 91.38 290 PRO A CA 1
ATOM 2186 C C . PRO A 1 290 ? 28.578 -1.297 -21.646 1.00 91.38 290 PRO A C 1
ATOM 2188 O O . PRO A 1 290 ? 27.571 -1.369 -22.369 1.00 91.38 290 PRO A O 1
ATOM 2191 N N . PRO A 1 291 ? 29.228 -2.389 -21.202 1.00 89.50 291 PRO A N 1
ATOM 2192 C CA . PRO A 1 291 ? 28.835 -3.710 -21.641 1.00 89.50 291 PRO A CA 1
ATOM 2193 C C . PRO A 1 291 ? 27.371 -4.059 -21.381 1.00 89.50 291 PRO A C 1
ATOM 2195 O O . PRO A 1 291 ? 26.823 -3.792 -20.311 1.00 89.50 291 PRO A O 1
ATOM 2198 N N . GLY A 1 292 ? 26.725 -4.655 -22.383 1.00 87.75 292 GLY A N 1
ATOM 2199 C CA . GLY A 1 292 ? 25.308 -5.010 -22.326 1.00 87.75 292 GLY A CA 1
ATOM 2200 C C . GLY A 1 292 ? 24.314 -3.856 -22.526 1.00 87.75 292 GLY A C 1
ATOM 2201 O O . GLY A 1 292 ? 23.109 -4.089 -22.386 1.00 87.75 292 GLY A O 1
ATOM 2202 N N . SER A 1 293 ? 24.760 -2.649 -22.864 1.00 92.00 293 SER A N 1
ATOM 2203 C CA . SER A 1 293 ? 23.869 -1.551 -23.270 1.00 92.00 293 SER A CA 1
ATOM 2204 C C . SER A 1 293 ? 23.180 -1.826 -24.614 1.00 92.00 293 SER A C 1
ATOM 2206 O O . SER A 1 293 ? 23.609 -2.669 -25.400 1.00 92.00 293 SER A O 1
ATOM 2208 N N . VAL A 1 294 ? 22.109 -1.086 -24.902 1.00 92.25 294 VAL A N 1
ATOM 2209 C CA . VAL A 1 294 ? 21.408 -1.101 -26.192 1.00 92.25 294 VAL A CA 1
ATOM 2210 C C . VAL A 1 294 ? 21.649 0.229 -26.894 1.00 92.25 294 VAL A C 1
ATOM 2212 O O . VAL A 1 294 ? 21.231 1.275 -26.407 1.00 92.25 294 VAL A O 1
ATOM 2215 N N . ILE A 1 295 ? 22.303 0.209 -28.053 1.00 93.88 295 ILE A N 1
ATOM 2216 C CA . ILE A 1 295 ? 22.529 1.424 -28.844 1.00 93.88 295 ILE A CA 1
ATOM 2217 C C . ILE A 1 295 ? 21.282 1.710 -29.689 1.00 93.88 295 ILE A C 1
ATOM 2219 O O . ILE A 1 295 ? 20.814 0.850 -30.436 1.00 93.88 295 ILE A O 1
ATOM 2223 N N . VAL A 1 296 ? 20.744 2.924 -29.577 1.00 93.25 296 VAL A N 1
ATOM 2224 C CA . VAL A 1 296 ? 19.565 3.385 -30.325 1.00 93.25 296 VAL A CA 1
ATOM 2225 C C . VAL A 1 296 ? 19.975 4.569 -31.191 1.00 93.25 296 VAL A C 1
ATOM 2227 O O . VAL A 1 296 ? 20.356 5.612 -30.669 1.00 93.25 296 VAL A O 1
ATOM 2230 N N . ILE A 1 297 ? 19.902 4.414 -32.513 1.00 92.62 297 ILE A N 1
ATOM 2231 C CA . ILE A 1 297 ? 20.405 5.406 -33.472 1.00 92.62 297 ILE A CA 1
ATOM 2232 C C . ILE A 1 297 ? 19.237 6.036 -34.226 1.00 92.62 297 ILE A C 1
ATOM 2234 O O . ILE A 1 297 ? 18.491 5.343 -34.916 1.00 92.62 297 ILE A O 1
ATOM 2238 N N . ASP A 1 298 ? 19.122 7.357 -34.140 1.00 91.75 298 ASP A N 1
ATOM 2239 C CA . ASP A 1 298 ? 18.329 8.180 -35.048 1.00 91.75 298 ASP A CA 1
ATOM 2240 C C . ASP A 1 298 ? 19.248 8.762 -36.132 1.00 91.75 298 ASP A C 1
ATOM 2242 O O . ASP A 1 298 ? 20.048 9.663 -35.870 1.00 91.75 298 ASP A O 1
ATOM 2246 N N . ALA A 1 299 ? 19.140 8.221 -37.347 1.00 90.94 299 ALA A N 1
ATOM 2247 C CA . ALA A 1 299 ? 19.906 8.649 -38.520 1.00 90.94 299 ALA A CA 1
ATOM 2248 C C . ALA A 1 299 ? 19.109 9.576 -39.461 1.00 90.94 299 ALA A C 1
ATOM 2250 O O . ALA A 1 299 ? 19.466 9.732 -40.627 1.00 90.94 299 ALA A O 1
ATOM 2251 N N . GLY A 1 300 ? 17.978 10.133 -39.010 1.00 86.69 300 GLY A N 1
ATOM 2252 C CA . GLY A 1 300 ? 17.162 11.049 -39.815 1.00 86.69 300 GLY A CA 1
ATOM 2253 C C . GLY A 1 300 ? 16.284 10.386 -40.885 1.00 86.69 300 GLY A C 1
ATOM 2254 O O . GLY A 1 300 ? 15.656 11.088 -41.673 1.00 86.69 300 GLY A O 1
ATOM 2255 N N . GLY A 1 301 ? 16.203 9.050 -40.917 1.00 79.75 301 GLY A N 1
ATOM 2256 C CA . GLY A 1 301 ? 15.220 8.299 -41.715 1.00 79.75 301 GLY A CA 1
ATOM 2257 C C . GLY A 1 301 ? 15.470 8.239 -43.227 1.00 79.75 301 GLY A C 1
ATOM 2258 O O . GLY A 1 301 ? 14.628 7.719 -43.956 1.00 79.75 301 GLY A O 1
ATOM 2259 N N . VAL A 1 302 ? 16.613 8.731 -43.705 1.00 80.44 302 VAL A N 1
ATOM 2260 C CA . VAL A 1 302 ? 17.033 8.647 -45.111 1.00 80.44 302 VAL A CA 1
ATOM 2261 C C . VAL A 1 302 ? 18.376 7.922 -45.211 1.00 80.44 302 VAL A C 1
ATOM 2263 O O . VAL A 1 302 ? 19.185 7.960 -44.285 1.00 80.44 302 VAL A O 1
ATOM 2266 N N . GLY A 1 303 ? 18.591 7.210 -46.319 1.00 81.19 303 GLY A N 1
ATOM 2267 C CA . GLY A 1 303 ? 19.860 6.529 -46.574 1.00 81.19 303 GLY A CA 1
ATOM 2268 C C . GLY A 1 303 ? 21.028 7.508 -46.780 1.00 81.19 303 GLY A C 1
ATOM 2269 O O . GLY A 1 303 ? 20.800 8.707 -46.952 1.00 81.19 303 GLY A O 1
ATOM 2270 N N . PRO A 1 304 ? 22.275 7.005 -46.826 1.00 86.81 304 PRO A N 1
ATOM 2271 C CA . PRO A 1 304 ? 22.662 5.590 -46.755 1.00 86.81 304 PRO A CA 1
ATOM 2272 C C . PRO A 1 304 ? 22.637 5.021 -45.323 1.00 86.81 304 PRO A C 1
ATOM 2274 O O . PRO A 1 304 ? 22.498 5.756 -44.348 1.00 86.81 304 PRO A O 1
ATOM 2277 N N . ALA A 1 305 ? 22.737 3.693 -45.191 1.00 85.44 305 ALA A N 1
ATOM 2278 C CA . ALA A 1 305 ? 22.754 3.025 -43.888 1.00 85.44 305 ALA A CA 1
ATOM 2279 C C . ALA A 1 305 ? 23.989 3.433 -43.064 1.00 85.44 305 ALA A C 1
ATOM 2281 O O . ALA A 1 305 ? 25.104 3.441 -43.577 1.00 85.44 305 ALA A O 1
ATOM 2282 N N . VAL A 1 306 ? 23.787 3.718 -41.774 1.00 91.44 306 VAL A N 1
ATOM 2283 C CA . VAL A 1 306 ? 24.853 4.128 -40.835 1.00 91.44 306 VAL A CA 1
ATOM 2284 C C . VAL A 1 306 ? 25.329 2.991 -39.918 1.00 91.44 306 VAL A C 1
ATOM 2286 O O . VAL A 1 306 ? 26.116 3.213 -39.002 1.00 91.44 306 VAL A O 1
ATOM 2289 N N . TRP A 1 307 ? 24.835 1.769 -40.144 1.00 91.00 307 TRP A N 1
ATOM 2290 C CA . TRP A 1 307 ? 25.182 0.568 -39.381 1.00 91.00 307 TRP A CA 1
ATOM 2291 C C . TRP A 1 307 ? 25.392 -0.626 -40.312 1.00 91.00 307 TRP A C 1
ATOM 2293 O O . TRP A 1 307 ? 24.680 -0.772 -41.306 1.00 91.00 307 TRP A O 1
ATOM 2303 N N . GLY A 1 308 ? 26.341 -1.500 -39.974 1.00 89.81 308 GLY A N 1
ATOM 2304 C CA . GLY A 1 308 ? 26.691 -2.660 -40.792 1.00 89.81 308 GLY A CA 1
ATOM 2305 C C . GLY A 1 308 ? 27.486 -3.725 -40.037 1.00 89.81 308 GLY A C 1
ATOM 2306 O O . GLY A 1 308 ? 27.543 -3.732 -38.804 1.00 89.81 308 GLY A O 1
ATOM 2307 N N . GLU A 1 309 ? 28.104 -4.636 -40.789 1.00 91.31 309 GLU A N 1
ATOM 2308 C CA . GLU A 1 309 ? 28.826 -5.798 -40.252 1.00 91.31 309 GLU A CA 1
ATOM 2309 C C . GLU A 1 309 ? 29.967 -5.406 -39.304 1.00 91.31 309 GLU A C 1
ATOM 2311 O O . GLU A 1 309 ? 30.039 -5.929 -38.194 1.00 91.31 309 GLU A O 1
ATOM 2316 N N . LEU A 1 310 ? 30.820 -4.453 -39.696 1.00 91.75 310 LEU A N 1
ATOM 2317 C CA . LEU A 1 310 ? 31.974 -4.043 -38.886 1.00 91.75 310 LEU A CA 1
ATOM 2318 C C . LEU A 1 310 ? 31.552 -3.475 -37.526 1.00 91.75 310 LEU A C 1
ATOM 2320 O O . LEU A 1 310 ? 32.079 -3.890 -36.499 1.00 91.75 310 LEU A O 1
ATOM 2324 N N . ALA A 1 311 ? 30.549 -2.592 -37.507 1.00 92.25 311 ALA A N 1
ATOM 2325 C CA . ALA A 1 311 ? 29.993 -2.052 -36.265 1.00 92.25 311 ALA A CA 1
ATOM 2326 C C . ALA A 1 311 ? 29.402 -3.166 -35.380 1.00 92.25 311 ALA A C 1
ATOM 2328 O O . ALA A 1 311 ? 29.606 -3.183 -34.168 1.00 92.25 311 ALA A O 1
ATOM 2329 N N . SER A 1 312 ? 28.736 -4.148 -35.995 1.00 91.00 312 SER A N 1
ATOM 2330 C CA . SER A 1 312 ? 28.177 -5.302 -35.281 1.00 91.00 312 SER A CA 1
ATOM 2331 C C . SER A 1 312 ? 29.268 -6.177 -34.646 1.00 91.00 312 SER A C 1
ATOM 2333 O O . SER A 1 312 ? 29.115 -6.620 -33.506 1.00 91.00 312 SER A O 1
ATOM 2335 N N . TRP A 1 313 ? 30.391 -6.396 -35.339 1.00 92.88 313 TRP A N 1
ATOM 2336 C CA . TRP A 1 313 ? 31.552 -7.100 -34.784 1.00 92.88 313 TRP A CA 1
ATOM 2337 C C . TRP A 1 313 ? 32.224 -6.321 -33.654 1.00 92.88 313 TRP A C 1
ATOM 2339 O O . TRP A 1 313 ? 32.564 -6.929 -32.638 1.00 92.88 313 TRP A O 1
ATOM 2349 N N . SER A 1 314 ? 32.347 -4.997 -33.776 1.00 92.50 314 SER A N 1
ATOM 2350 C CA . SER A 1 314 ? 32.865 -4.147 -32.698 1.00 92.50 314 SER A CA 1
ATOM 2351 C C . SER A 1 314 ? 32.022 -4.268 -31.426 1.00 92.50 314 SER A C 1
ATOM 2353 O O . SER A 1 314 ? 32.579 -4.454 -30.346 1.00 92.50 314 SER A O 1
ATOM 2355 N N . CYS A 1 315 ? 30.688 -4.266 -31.540 1.00 91.38 315 CYS A N 1
ATOM 2356 C CA . CYS A 1 315 ? 29.808 -4.527 -30.395 1.00 91.38 315 CYS A CA 1
ATOM 2357 C C . CYS A 1 315 ? 30.052 -5.910 -29.783 1.00 91.38 315 CYS A C 1
ATOM 2359 O O . CYS A 1 315 ? 30.194 -6.027 -28.571 1.00 91.38 315 CYS A O 1
ATOM 2361 N N . LYS A 1 316 ? 30.139 -6.958 -30.613 1.00 89.00 316 LYS A N 1
ATOM 2362 C CA . LYS A 1 316 ? 30.344 -8.334 -30.138 1.00 89.00 316 LYS A CA 1
ATOM 2363 C C . LYS A 1 316 ? 31.671 -8.515 -29.396 1.00 89.00 316 LYS A C 1
ATOM 2365 O O . LYS A 1 316 ? 31.721 -9.284 -28.442 1.00 89.00 316 LYS A O 1
ATOM 2370 N N . LEU A 1 317 ? 32.733 -7.844 -29.843 1.00 88.88 317 LEU A N 1
ATOM 2371 C CA . LEU A 1 317 ? 34.043 -7.890 -29.187 1.00 88.88 317 LEU A CA 1
ATOM 2372 C C . LEU A 1 317 ? 34.057 -7.117 -27.867 1.00 88.88 317 LEU A C 1
ATOM 2374 O O . LEU A 1 317 ? 34.745 -7.528 -26.937 1.00 88.88 317 LEU A O 1
ATOM 2378 N N . LYS A 1 318 ? 33.305 -6.015 -27.786 1.00 85.50 318 LYS A N 1
ATOM 2379 C CA . LYS A 1 318 ? 33.234 -5.186 -26.582 1.00 85.50 318 LYS A CA 1
ATOM 2380 C C . LYS A 1 318 ? 32.369 -5.806 -25.473 1.00 85.50 318 LYS A C 1
ATOM 2382 O O . LYS A 1 318 ? 32.726 -5.671 -24.302 1.00 85.50 318 LYS A O 1
ATOM 2387 N N . GLY A 1 319 ? 31.299 -6.512 -25.851 1.00 75.56 319 GLY A N 1
ATOM 2388 C CA . GLY A 1 319 ? 30.336 -7.148 -24.940 1.00 75.56 319 GLY A CA 1
ATOM 2389 C C . GLY A 1 319 ? 29.093 -6.307 -24.722 1.00 75.56 319 GLY A C 1
ATOM 2390 O O . GLY A 1 319 ? 29.237 -5.172 -24.241 1.00 75.56 319 GLY A O 1
#

pLDDT: mean 91.78, std 8.43, range [36.09, 98.88]

Sequence (319 aa):
MTKKPILQVALDFLNLHRAIQLAKEALAGGADWLEVGTPLIKSEGMSAIREIRKAFPNTTIVADMKTMDLGRVEVEMAAKSGADIVCILGAADDSTISEAVEAAKNYGAQIMVDIINVDNPVKRAVKLEKLGVDYICVHVGVDQQMRGVDPLKLLEEIREKVSIPLAIAGGINSETAAKAVELGADIVIVGGAITKSEDARKATEIIKKAMLEAKPIKTELYKRFTSPEDIRKILLRVSTPNISDAMHRKGFLKGIKPITGNVKMVGEAVTVRTYPGDWAKPVEAIDKAPPGSVIVIDAGGVGPAVWGELASWSCKLKG